Protein 6GQD (pdb70)

Secondary structure (DSSP, 8-state):
-------SS-EEEEETTTTEEEEE-TT-----SS----PPPPS--TT-TTSTT-B-TTS-B----SS-EEEE-SS-S---PPP---SEEETTEEE----EEEEEEES-S-TT--GGGS-HHHHHHHHHHHHHHHHHHHTT-SEEEEEEEESGGGT----SSEEEEEEESS--HHHHHHHHHHHHHHHHHSS-HHHHHHHHHHHH-TTEEEE-SSEEEE--TT--STT-EEEEESS--SSGGG--HHHHHHHHHHHHHHHHHHHHHTTS---EEEEEE----GGGTTS--TT---EEEEE--B-SSSS-B----THHHHT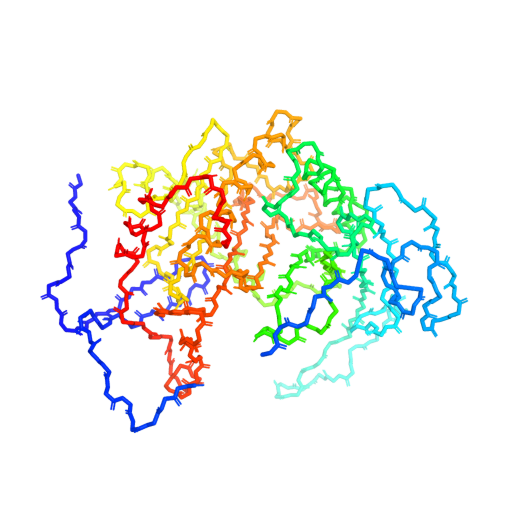-EEESS-HHHHHHHHHHS-SSPP--

GO terms:
  GO:0008108 UDP-glucose:hexose-1-phosphate uridylyltransferase activity (F, IDA)
  GO:0008270 zinc ion binding (F, IDA)
  GO:0006011 UDP-alpha-D-glucose metabolic process (P, IDA)
  GO:0006012 galactose metabolic process (P, IDA)
  GO:0008108 UDP-glucose:hexose-1-phosphate uridylyltransferase activity (F, EXP)
  GO:0006012 galactose metabolic process (P, TAS)
  GO:0008108 UDP-glucose:hexose-1-phosphate uridylyltransferase activity (F, TAS)
  GO:0005829 cytosol (C, TAS)
  GO:0033499 galactose catabolic process via UDP-galactose, Leloir pathway (P, TAS)
  GO:0005515 protein binding (F, IPI)
  GO:0005794 Golgi apparatus (C, IDA)

Organism: Homo sapiens (NCBI:txid9606)

Foldseek 3Di:
DDDDDPPDQWDWDADLQQTAIEIEGAPDDDDDPDDFDDDADAQDDLDQQVAAQHADPVGDGHHNDAFKDKDFDPDDPFAADDDDAFPDDDPVDGGGDKHWTKMKMFGGNTLRDELLRDDLVSLLVVLVVVLVVCVPRLQAAQDKKKKAFADVVSVDDRRGHIIMIIGMNDQDPSLVSSQVSLVVCCVVPVAAPVLVVVVVCVVNVLFWQDDDPWKTKGQDQRDQAQQKIKIFTNDADADSNPQDPVRSSVVSVVVSQLQLLQCQLQVHNFGWMKIKDGGTGYPCNPPDPSSHGIMMITHTFPDRHPGHGDDCDDCCVVPNGYDHRGSSNSSVSSNPGDSDHDDD

Solvent-accessible surface area: 17957 Å² total; per-residue (Å²): 153,114,89,79,116,43,127,57,153,109,37,97,8,78,14,43,3,22,65,68,116,1,43,1,13,6,122,135,175,92,232,100,249,74,75,124,158,112,91,128,53,75,115,95,51,89,158,24,52,18,0,16,30,1,117,23,76,80,52,102,95,2,71,152,24,135,47,38,30,70,17,82,33,43,163,45,67,30,94,83,89,86,118,66,120,48,102,35,96,108,117,161,146,142,46,185,53,59,71,0,21,5,38,14,3,0,2,16,17,118,6,55,20,39,10,2,99,2,49,50,103,67,1,55,28,0,0,52,18,4,2,45,4,17,105,110,16,6,80,118,6,42,7,19,37,5,49,14,41,24,25,92,72,54,67,26,113,34,75,4,10,28,1,43,0,91,0,4,45,93,48,40,113,82,2,94,106,1,42,128,6,0,83,50,56,66,88,145,100,44,96,10,10,0,54,38,29,9,124,57,3,56,93,93,145,34,4,23,8,20,71,26,136,47,0,0,0,0,0,3,51,19,1,19,46,5,0,10,0,4,0,0,1,92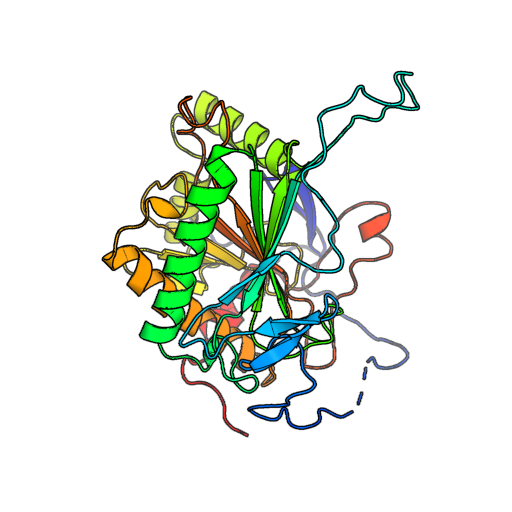,105,65,0,69,33,6,30,65,6,60,92,61,6,38,67,28,0,0,28,4,3,60,82,0,3,5,7,1,4,15,15,25,121,36,64,0,10,2,32,8,10,9,18,15,5,8,16,10,120,113,34,81,47,112,31,64,10,0,0,2,0,0,15,3,66,0,1,2,31,117,37,41,95,48,51,26,110,55,77,41,134,32,139,156,62,56,16,23,8,33,19,5,0,26,75,0,0,112,112,0,97,88,31,81,86,123,50,59,168,213

Radius of gyration: 20.94 Å; Cα contacts (8 Å, |Δi|>4): 656; chains: 1; bounding box: 51×56×54 Å

B-factor: mean 26.03, std 12.66, range [7.38, 94.33]

Sequence (344 aa):
YTPFLANDHQHIRYNPLQDEWVLVSAHRMKRPWQGQLLKTVPRHDPLNPLCPGAIRANGEVNPQYDSTFLFDNDFPALQPDAPSPGPSDHPLFQAKSARRGVCKVMCFHPWSDVTLPLMSVPEIRAVVDAWASVTEELGAQYPWVQIFENKGAMMGCSNPHPHCQVWASSFLPDIAQREERSQQAYKSQHGEPLLMEYSRQELLRKERLVLTSEHWLVLVPFWATWPYQTLLLPRRHVRRLPELTPAERDDLASIMKKLLTKYDNLFETSFPYSMGWHGAPTGSEAGANWDHWQLHAHYYPPLLRSATVRKFMVGYEMLAQAQRDLTPEQAAERLRALPEVHYHL

Nearest PDB structures (foldseek):
  6gqd-assembly1_A-2  TM=1.003E+00  e=1.094E-76  Homo sapiens
  5in3-assembly1_A  TM=9.869E-01  e=1.055E-68  Homo sapiens
  1hxp-assembly1_A  TM=9.571E-01  e=1.134E-51  Escherichia coli
  1hxp-assembly1_B  TM=9.724E-01  e=5.173E-50  Escherichia coli
  1hxq-assembly1_A  TM=9.470E-01  e=2.060E-51  Escherichia coli

InterPro domains:
  IPR001937 Galactose-1-phosphate uridyl transferase, class I [PIRSF000808] (23-361)
  IPR001937 Galactose-1-phosphate uridyl transferase, class I [PTHR11943] (7-372)
  IPR001937 Galactose-1-phosphate uridyl transferase, class I [TIGR00209] (21-367)
  IPR001937 Galactose-1-phosphate uridyl transferase, class I [cd00608] (31-361)
  IPR005849 Galactose-1-phosphate uridyl transferase, N-terminal [PF01087] (23-196)
  IPR005850 Galactose-1-phosphate uridyl transferase, C-terminal [PF02744] (203-368)
  IPR019779 Galactose-1-phosphate uridyl transferase, class I His-active site [PS00117] (171-188)
  IPR036265 HIT-like superfamily [G3DSA:3.30.428.10] (55-195)
  IPR036265 HIT-like superfamily [G3DSA:3.30.428.10] (196-379)
  IPR036265 HIT-like superfamily [SSF54197] (24-197)
  IPR036265 HIT-like superfamily [SSF54197] (199-367)

Structure (mmCIF, N/CA/C/O backbone):
data_6GQD
#
_entry.id   6GQD
#
_cell.length_a   72.647
_cell.length_b   96.748
_cell.length_c   55.426
_cell.angle_alpha   90.000
_cell.angle_beta   90.000
_cell.angle_gamma   90.000
#
_symmetry.space_group_name_H-M   'P 21 21 2'
#
loop_
_entity.id
_entity.type
_entity.pdbx_description
1 polymer 'Galactose-1-phosphate uridylyltransferase'
2 non-polymer 'ZINC ION'
3 non-polymer 1,2-ETHANEDIOL
4 non-polymer "5,6-DIHYDROURIDINE-5'-MONOPHOSPHATE"
5 water water
#
loop_
_atom_site.group_PDB
_atom_site.id
_atom_site.type_symbol
_atom_site.label_atom_id
_atom_site.label_alt_id
_atom_site.label_comp_id
_atom_site.label_asym_id
_atom_site.label_entity_id
_atom_site.label_seq_id
_atom_site.pdbx_PDB_ins_code
_atom_site.Cartn_x
_atom_site.Cartn_y
_atom_site.Cartn_z
_atom_site.occupancy
_atom_site.B_iso_or_equiv
_atom_site.auth_seq_id
_atom_site.auth_comp_id
_atom_site.auth_asym_id
_atom_site.auth_atom_id
_atom_site.pdbx_PDB_model_num
ATOM 1 N N . TYR A 1 22 ? 102.840 84.992 23.318 1.00 61.77 21 TYR A N 1
ATOM 2 C CA . TYR A 1 22 ? 101.520 84.892 22.714 1.00 59.45 21 TYR A CA 1
ATOM 3 C C . TYR A 1 22 ? 101.475 83.810 21.651 1.00 59.96 21 TYR A C 1
ATOM 4 O O . TYR A 1 22 ? 102.514 83.343 21.177 1.00 61.63 21 TYR A O 1
ATOM 21 N N . THR A 1 23 ? 100.256 83.421 21.269 1.00 56.69 22 THR A N 1
ATOM 22 C CA . THR A 1 23 ? 100.057 82.415 20.244 1.00 53.48 22 THR A CA 1
ATOM 23 C C . THR A 1 23 ? 98.969 82.847 19.274 1.00 34.33 22 THR A C 1
ATOM 24 O O . THR A 1 23 ? 97.938 83.399 19.702 1.00 38.87 22 THR A O 1
ATOM 35 N N . PRO A 1 24 ? 99.162 82.604 17.982 1.00 39.12 23 PRO A N 1
ATOM 36 C CA . PRO A 1 24 ? 98.122 82.966 17.010 1.00 35.62 23 PRO A CA 1
ATOM 37 C C . PRO A 1 24 ? 96.768 82.331 17.319 1.00 37.25 23 PRO A C 1
ATOM 38 O O . PRO A 1 24 ? 96.676 81.244 17.899 1.00 30.51 23 PRO A O 1
ATOM 49 N N . PHE A 1 25 ? 95.709 83.016 16.894 1.00 24.77 24 PHE A N 1
ATOM 50 C CA . PHE A 1 25 ? 94.349 82.500 17.011 1.00 23.01 24 PHE A CA 1
ATOM 51 C C . PHE A 1 25 ? 94.068 81.631 15.782 1.00 29.05 24 PHE A C 1
ATOM 52 O O . PHE A 1 25 ? 93.904 82.155 14.670 1.00 26.79 24 PHE A O 1
ATOM 69 N N . LEU A 1 26 ? 93.973 80.320 15.981 1.00 28.52 25 LEU A N 1
ATOM 70 C CA . LEU A 1 26 ? 93.940 79.375 14.873 1.00 28.46 25 LEU A CA 1
ATOM 71 C C . LEU A 1 26 ? 92.529 79.141 14.340 1.00 29.26 25 LEU A C 1
ATOM 72 O O . LEU A 1 26 ? 91.536 79.251 15.064 1.00 30.82 25 LEU A O 1
ATOM 88 N N . ALA A 1 27 ? 92.458 78.761 13.059 1.00 22.32 26 ALA A N 1
ATOM 89 C CA . ALA A 1 27 ? 91.166 78.469 12.414 1.00 28.30 26 ALA A CA 1
ATOM 90 C C . ALA A 1 27 ? 90.893 76.964 12.421 1.00 27.58 26 ALA A C 1
ATOM 91 O O . ALA A 1 27 ? 90.854 76.311 11.371 1.00 27.27 26 ALA A O 1
ATOM 98 N N . ASN A 1 28 ? 90.698 76.421 13.626 1.00 24.36 27 ASN A N 1
ATOM 99 C CA . ASN A 1 28 ? 90.650 74.982 13.836 1.00 25.57 27 ASN A CA 1
ATOM 100 C C . ASN A 1 28 ? 89.244 74.430 14.060 1.00 23.95 27 ASN A C 1
ATOM 101 O O . ASN A 1 28 ? 89.118 73.256 14.462 1.00 22.70 27 ASN A O 1
ATOM 112 N N . ASP A 1 29 ? 88.199 75.217 13.810 1.00 24.61 28 ASP A N 1
ATOM 113 C CA . ASP A 1 29 ? 86.824 74.757 14.021 1.00 22.94 28 ASP A CA 1
ATOM 114 C C . ASP A 1 29 ? 85.960 75.176 12.851 1.00 24.08 28 ASP A C 1
ATOM 115 O O . ASP A 1 29 ? 86.334 76.058 12.063 1.00 25.75 28 ASP A O 1
ATOM 124 N N . HIS A 1 30 ? 84.761 74.545 12.745 1.00 23.87 29 HIS A N 1
ATOM 125 C CA . HIS A 1 30 ? 83.824 74.954 11.708 1.00 25.79 29 HIS A CA 1
ATOM 126 C C . HIS A 1 30 ? 83.017 76.201 12.097 1.00 25.06 29 HIS A C 1
ATOM 127 O O . HIS A 1 30 ? 82.415 76.838 11.212 1.00 26.60 29 HIS A O 1
ATOM 141 N N . GLN A 1 31 ? 82.922 76.531 13.390 1.00 21.53 30 GLN A N 1
ATOM 142 C CA . GLN A 1 31 ? 82.204 77.721 13.850 1.00 18.29 30 GLN A CA 1
ATOM 143 C C . GLN A 1 31 ? 82.628 78.029 15.283 1.00 21.85 30 GLN A C 1
ATOM 144 O O . GLN A 1 31 ? 82.880 77.110 16.078 1.00 21.49 30 GLN A O 1
ATOM 158 N N . HIS A 1 32 ? 82.680 79.325 15.610 1.00 19.60 31 HIS A N 1
ATOM 159 C CA . HIS A 1 32 ? 82.850 79.807 16.986 1.00 18.67 31 HIS A CA 1
ATOM 160 C C . HIS A 1 32 ? 82.291 81.220 17.033 1.00 16.32 31 HIS A C 1
ATOM 161 O O . HIS A 1 32 ? 81.925 81.780 15.996 1.00 17.01 31 HIS A O 1
ATOM 175 N N . ILE A 1 33 ? 82.192 81.797 18.236 1.00 16.61 32 ILE A N 1
ATOM 176 C CA . ILE A 1 33 ? 81.729 83.179 18.383 1.00 15.46 32 ILE A CA 1
ATOM 177 C C . ILE A 1 33 ? 82.802 84.035 19.068 1.00 16.92 32 ILE A C 1
ATOM 178 O O . ILE A 1 33 ? 83.522 83.557 19.953 1.00 16.74 32 ILE A O 1
ATOM 194 N N . ARG A 1 34 ? 82.898 85.316 18.656 1.00 14.87 33 ARG A N 1
ATOM 195 C CA . ARG A 1 34 ? 83.867 86.277 19.178 1.00 14.66 33 ARG A CA 1
ATOM 196 C C . ARG A 1 34 ? 83.153 87.521 19.713 1.00 15.10 33 ARG A C 1
ATOM 197 O O . ARG A 1 34 ? 82.131 87.941 19.164 1.00 15.52 33 ARG A O 1
ATOM 218 N N . TYR A 1 35 ? 83.710 88.131 20.764 1.00 15.88 34 TYR A N 1
ATOM 219 C CA . TYR A 1 35 ? 83.086 89.276 21.442 1.00 16.08 34 TYR A CA 1
ATOM 220 C C . TYR A 1 35 ? 83.687 90.624 21.046 1.00 18.49 34 TYR A C 1
ATOM 221 O O . TYR A 1 35 ? 84.916 90.774 20.980 1.00 16.89 34 TYR A O 1
ATOM 239 N N . ASN A 1 36 ? 82.791 91.613 20.815 1.00 16.49 35 ASN A N 1
ATOM 240 C CA . ASN A 1 36 ? 83.126 93.022 20.636 1.00 15.18 35 ASN A CA 1
ATOM 241 C C . ASN A 1 36 ? 82.945 93.727 21.969 1.00 17.09 35 ASN A C 1
ATOM 242 O O . ASN A 1 36 ? 81.790 93.972 22.372 1.00 17.64 35 ASN A O 1
ATOM 253 N N . PRO A 1 37 ? 84.019 94.080 22.689 1.00 16.54 36 PRO A N 1
ATOM 254 C CA . PRO A 1 37 ? 83.871 94.700 24.018 1.00 17.40 36 PRO A CA 1
ATOM 255 C C . PRO A 1 37 ? 83.566 96.189 23.970 1.00 18.49 36 PRO A C 1
ATOM 256 O O . PRO A 1 37 ? 83.203 96.770 25.005 1.00 23.72 36 PRO A O 1
ATOM 267 N N . LEU A 1 38 ? 83.721 96.809 22.803 1.00 19.25 37 LEU A N 1
ATOM 268 C CA . LEU A 1 38 ? 83.484 98.244 22.652 1.00 18.24 37 LEU A CA 1
ATOM 269 C C . LEU A 1 38 ? 82.007 98.546 22.445 1.00 19.15 37 LEU A C 1
ATOM 270 O O . LEU A 1 38 ? 81.507 99.558 22.956 1.00 24.17 37 LEU A O 1
ATOM 286 N N . GLN A 1 39 ? 81.292 97.707 21.692 1.00 19.18 38 GLN A N 1
ATOM 287 C CA . GLN A 1 39 ? 79.854 97.893 21.455 1.00 26.81 38 GLN A CA 1
ATOM 288 C C . GLN A 1 39 ? 78.990 96.767 22.038 1.00 26.18 38 GLN A C 1
ATOM 289 O O . GLN A 1 39 ? 77.754 96.835 21.941 1.00 26.28 38 GLN A O 1
ATOM 303 N N . ASP A 1 40 ? 79.597 95.757 22.680 1.00 19.38 39 ASP A N 1
ATOM 304 C CA . ASP A 1 40 ? 78.919 94.722 23.458 1.00 21.71 39 ASP A CA 1
ATOM 305 C C . ASP A 1 40 ? 78.002 93.874 22.571 1.00 24.43 39 ASP A C 1
ATOM 306 O O . ASP A 1 40 ? 76.767 93.904 22.681 1.00 24.90 39 ASP A O 1
ATOM 315 N N . GLU A 1 41 ? 78.650 93.090 21.704 1.00 17.13 40 GLU A N 1
ATOM 316 C CA . GLU A 1 41 ? 77.948 92.206 20.798 1.00 19.30 40 GLU A CA 1
ATOM 317 C C . GLU A 1 41 ? 78.849 91.050 20.390 1.00 19.65 40 GLU A C 1
ATOM 318 O O . GLU A 1 41 ? 80.073 91.126 20.499 1.00 20.65 40 GLU A O 1
ATOM 330 N N . TRP A 1 42 ? 78.226 89.980 19.899 1.00 17.25 41 TRP A N 1
ATOM 331 C CA . TRP A 1 42 ? 78.925 88.777 19.475 1.00 19.36 41 TRP A CA 1
ATOM 332 C C . TRP A 1 42 ? 78.786 88.570 17.969 1.00 16.80 41 TRP A C 1
ATOM 333 O O . TRP A 1 42 ? 77.784 88.954 17.360 1.00 19.04 41 TRP A O 1
ATOM 354 N N . VAL A 1 43 ? 79.818 87.938 17.380 1.00 14.37 42 VAL A N 1
ATOM 355 C CA . VAL A 1 43 ? 79.903 87.635 15.957 1.00 15.37 42 VAL A CA 1
ATOM 356 C C . VAL A 1 43 ? 80.138 86.135 15.760 1.00 14.69 42 VAL A C 1
ATOM 357 O O . VAL A 1 43 ? 81.059 85.562 16.371 1.00 16.94 42 VAL A O 1
ATOM 370 N N . LEU A 1 44 ? 79.345 85.510 14.868 1.00 15.18 43 LEU A N 1
ATOM 371 C CA . LEU A 1 44 ? 79.563 84.112 14.464 1.00 16.85 43 LEU A CA 1
ATOM 372 C C . LEU A 1 44 ? 80.583 84.046 13.320 1.00 16.91 43 LEU A C 1
ATOM 373 O O . LEU A 1 44 ? 80.383 84.678 12.274 1.00 16.10 43 LEU A O 1
ATOM 389 N N . VAL A 1 45 ? 81.668 83.292 13.520 1.00 15.44 44 VAL A N 1
ATOM 390 C CA . VAL A 1 45 ? 82.755 83.135 12.550 1.00 16.47 44 VAL A CA 1
ATOM 391 C C . VAL A 1 45 ? 82.760 81.690 12.065 1.00 16.35 44 VAL A C 1
ATOM 392 O O . VAL A 1 45 ? 82.927 80.761 12.866 1.00 17.60 44 VAL A O 1
ATOM 405 N N . SER A 1 46 ? 82.586 81.500 10.753 1.00 18.96 45 SER A N 1
ATOM 406 C CA . SER A 1 46 ? 82.514 80.179 10.099 1.00 19.75 45 SER A CA 1
ATOM 407 C C . SER A 1 46 ? 83.719 80.019 9.143 1.00 20.20 45 SER A C 1
ATOM 408 O O . SER A 1 46 ? 83.611 80.195 7.924 1.00 23.38 45 SER A O 1
ATOM 416 N N . ALA A 1 47 ? 84.864 79.657 9.690 1.00 20.03 46 ALA A N 1
ATOM 417 C CA . ALA A 1 47 ? 86.084 79.616 8.889 1.00 20.39 46 ALA A CA 1
ATOM 418 C C . ALA A 1 47 ? 86.005 78.562 7.781 1.00 23.55 46 ALA A C 1
ATOM 419 O O . ALA A 1 47 ? 85.493 77.449 7.978 1.00 21.90 46 ALA A O 1
ATOM 426 N N . HIS A 1 48 ? 86.520 78.932 6.601 1.00 23.24 47 HIS A N 1
ATOM 427 C CA . HIS A 1 48 ? 86.640 78.036 5.454 1.00 24.96 47 HIS A CA 1
ATOM 428 C C . HIS A 1 48 ? 85.300 77.692 4.799 1.00 23.11 47 HIS A C 1
ATOM 429 O O . HIS A 1 48 ? 85.227 76.767 3.988 1.00 33.76 47 HIS A O 1
ATOM 443 N N . ARG A 1 49 ? 84.242 78.437 5.075 1.00 23.04 48 ARG A N 1
ATOM 444 C CA . ARG A 1 49 ? 82.946 78.136 4.462 1.00 27.72 48 ARG A CA 1
ATOM 445 C C . ARG A 1 49 ? 82.915 78.580 2.998 1.00 31.22 48 ARG A C 1
ATOM 446 O O . ARG A 1 49 ? 83.300 79.706 2.678 1.00 29.87 48 ARG A O 1
ATOM 467 N N . MET A 1 50 ? 82.424 77.697 2.123 1.00 32.47 49 MET A N 1
ATOM 468 C CA . MET A 1 50 ? 82.384 77.953 0.690 1.00 42.57 49 MET A CA 1
ATOM 469 C C . MET A 1 50 ? 81.020 78.512 0.279 1.00 45.92 49 MET A C 1
ATOM 470 O O . MET A 1 50 ? 80.101 78.634 1.090 1.00 43.73 49 MET A O 1
ATOM 484 N N . LYS A 1 51 ? 80.885 78.855 -1.004 1.00 47.85 50 LYS A N 1
ATOM 485 C CA . LYS A 1 51 ? 79.629 79.342 -1.565 1.00 34.77 50 LYS A CA 1
ATOM 486 C C . LYS A 1 51 ? 79.465 78.822 -2.986 1.00 44.13 50 LYS A C 1
ATOM 487 O O . LYS A 1 51 ? 80.434 78.768 -3.750 1.00 49.50 50 LYS A O 1
ATOM 491 N N . ARG A 1 52 ? 78.231 78.451 -3.339 1.00 42.53 51 ARG A N 1
ATOM 492 C CA . ARG A 1 52 ? 77.901 77.930 -4.671 1.00 41.16 51 ARG A CA 1
ATOM 493 C C . ARG A 1 52 ? 76.612 78.591 -5.144 1.00 46.78 51 ARG A C 1
ATOM 494 O O . ARG A 1 52 ? 75.555 77.954 -5.230 1.00 38.81 51 ARG A O 1
ATOM 515 N N . PRO A 1 53 ? 76.669 79.883 -5.475 1.00 41.27 52 PRO A N 1
ATOM 516 C CA . PRO A 1 53 ? 75.430 80.603 -5.824 1.00 35.66 52 PRO A CA 1
ATOM 517 C C . PRO A 1 53 ? 74.827 80.127 -7.137 1.00 40.58 52 PRO A C 1
ATOM 518 O O . PRO A 1 53 ? 75.541 79.781 -8.083 1.00 34.11 52 PRO A O 1
ATOM 529 N N . TRP A 1 54 ? 73.493 80.111 -7.186 1.00 46.27 53 TRP A N 1
ATOM 530 C CA . TRP A 1 54 ? 72.793 79.648 -8.381 1.00 52.32 53 TRP A CA 1
ATOM 531 C C . TRP A 1 54 ? 73.037 80.584 -9.562 1.00 41.18 53 TRP A C 1
ATOM 532 O O . TRP A 1 54 ? 73.249 80.128 -10.691 1.00 36.04 53 TRP A O 1
ATOM 553 N N . GLN A 1 55 ? 72.988 81.891 -9.329 1.00 43.73 54 GLN A N 1
ATOM 554 C CA . GLN A 1 55 ? 73.288 82.884 -10.350 1.00 50.52 54 GLN A CA 1
ATOM 555 C C . GLN A 1 55 ? 74.263 83.898 -9.767 1.00 55.32 54 GLN A C 1
ATOM 556 O O . GLN A 1 55 ? 74.380 84.050 -8.549 1.00 55.03 54 GLN A O 1
ATOM 560 N N . GLY A 1 56 ? 74.975 84.596 -10.655 1.00 57.65 55 GLY A N 1
ATOM 561 C CA . GLY A 1 56 ? 75.972 85.541 -10.217 1.00 52.95 55 GLY A CA 1
ATOM 562 C C . GLY A 1 56 ? 75.392 86.848 -9.695 1.00 51.69 55 GLY A C 1
ATOM 563 O O . GLY A 1 56 ? 74.198 87.117 -9.794 1.00 43.81 55 GLY A O 1
ATOM 567 N N . GLN A 1 57 ? 76.269 87.663 -9.116 1.00 62.16 56 GLN A N 1
ATOM 568 C CA . GLN A 1 57 ? 75.900 89.007 -8.679 1.00 64.57 56 GLN A CA 1
ATOM 569 C C . GLN A 1 57 ? 76.046 89.988 -9.844 1.00 69.31 56 GLN A C 1
ATOM 570 O O . GLN A 1 57 ? 75.585 91.128 -9.775 1.00 73.59 56 GLN A O 1
ATOM 584 N N . LEU A 1 62 ? 78.773 100.047 -15.815 1.00 59.41 61 LEU A N 1
ATOM 585 C CA . LEU A 1 62 ? 78.967 101.087 -16.833 1.00 64.14 61 LEU A CA 1
ATOM 586 C C . LEU A 1 62 ? 79.385 102.395 -16.170 1.00 64.80 61 LEU A C 1
ATOM 587 O O . LEU A 1 62 ? 78.566 103.302 -16.003 1.00 60.14 61 LEU A O 1
ATOM 590 N N . LEU A 1 63 ? 80.669 102.496 -15.804 1.00 60.58 62 LEU A N 1
ATOM 591 C CA . LEU A 1 63 ? 81.172 103.640 -15.043 1.00 64.84 62 LEU A CA 1
ATOM 592 C C . LEU A 1 63 ? 81.579 104.748 -16.008 1.00 56.93 62 LEU A C 1
ATOM 593 O O . LEU A 1 63 ? 82.640 104.686 -16.636 1.00 51.15 62 LEU A O 1
ATOM 597 N N . LYS A 1 64 ? 80.738 105.774 -16.114 1.00 58.29 63 LYS A N 1
ATOM 598 C CA . LYS A 1 64 ? 81.021 106.918 -16.966 1.00 62.04 63 LYS A CA 1
ATOM 599 C C . LYS A 1 64 ? 82.014 107.865 -16.298 1.00 51.80 63 LYS A C 1
ATOM 600 O O . LYS A 1 64 ? 82.025 108.031 -15.075 1.00 51.66 63 LYS A O 1
ATOM 604 N N . THR A 1 65 ? 82.843 108.498 -17.124 1.00 50.17 64 THR A N 1
ATOM 605 C CA . THR A 1 65 ? 83.936 109.322 -16.626 1.00 45.61 64 THR A CA 1
ATOM 606 C C . THR A 1 65 ? 83.409 110.580 -15.939 1.00 32.55 64 THR A C 1
ATOM 607 O O . THR A 1 65 ? 82.458 111.207 -16.401 1.00 39.44 64 THR A O 1
ATOM 618 N N . VAL A 1 66 ? 84.034 110.942 -14.825 1.00 28.89 65 VAL A N 1
ATOM 619 C CA . VAL A 1 66 ? 83.575 112.052 -13.991 1.00 28.03 65 VAL A CA 1
ATOM 620 C C . VAL A 1 66 ? 84.243 113.333 -14.489 1.00 25.84 65 VAL A C 1
ATOM 621 O O . VAL A 1 66 ? 85.480 113.415 -14.471 1.00 22.32 65 VAL A O 1
ATOM 634 N N . PRO A 1 67 ? 83.488 114.335 -14.928 1.00 22.06 66 PRO A N 1
ATOM 635 C CA . PRO A 1 67 ? 84.127 115.591 -15.351 1.00 22.19 66 PRO A CA 1
ATOM 636 C C . PRO A 1 67 ? 84.694 116.345 -14.153 1.00 21.92 66 PRO A C 1
ATOM 637 O O . PRO A 1 67 ? 84.149 116.313 -13.051 1.00 20.75 66 PRO A O 1
ATOM 648 N N . ARG A 1 68 ? 85.829 117.022 -14.379 1.00 20.61 67 ARG A N 1
ATOM 649 C CA . ARG A 1 68 ? 86.462 117.791 -13.308 1.00 19.62 67 ARG A CA 1
ATOM 650 C C . ARG A 1 68 ? 85.548 118.907 -12.804 1.00 19.05 67 ARG A C 1
ATOM 651 O O . ARG A 1 68 ? 85.537 119.210 -11.605 1.00 21.19 67 ARG A O 1
ATOM 672 N N . HIS A 1 69 ? 84.796 119.537 -13.699 1.00 19.52 68 HIS A N 1
ATOM 673 C CA . HIS A 1 69 ? 83.835 120.576 -13.331 1.00 19.43 68 HIS A CA 1
ATOM 674 C C . HIS A 1 69 ? 82.552 120.442 -14.143 1.00 22.21 68 HIS A C 1
ATOM 675 O O . HIS A 1 69 ? 82.598 120.301 -15.364 1.00 28.53 68 HIS A O 1
ATOM 689 N N . ASP A 1 70 ? 81.429 120.504 -13.469 1.00 26.00 69 ASP A N 1
ATOM 690 C CA . ASP A 1 70 ? 80.099 120.495 -14.082 1.00 24.29 69 ASP A CA 1
ATOM 691 C C . ASP A 1 70 ? 79.293 121.573 -13.377 1.00 22.62 69 ASP A C 1
ATOM 692 O O . ASP A 1 70 ? 79.054 121.464 -12.190 1.00 22.86 69 ASP A O 1
ATOM 701 N N . PRO A 1 71 ? 78.880 122.642 -14.078 1.00 26.74 70 PRO A N 1
ATOM 702 C CA . PRO A 1 71 ? 78.107 123.699 -13.400 1.00 28.82 70 PRO A CA 1
ATOM 703 C C . PRO A 1 71 ? 76.792 123.229 -12.825 1.00 32.75 70 PRO A C 1
ATOM 704 O O . PRO A 1 71 ? 76.222 123.918 -11.969 1.00 37.04 70 PRO A O 1
ATOM 715 N N . LEU A 1 72 ? 76.272 122.093 -13.261 1.00 21.83 71 LEU A N 1
ATOM 716 C CA . LEU A 1 72 ? 75.035 121.586 -12.696 1.00 24.17 71 LEU A CA 1
ATOM 717 C C . LEU A 1 72 ? 75.263 120.683 -11.489 1.00 27.71 71 LEU A C 1
ATOM 718 O O . LEU A 1 72 ? 74.282 120.263 -10.867 1.00 37.25 71 LEU A O 1
ATOM 734 N N . ASN A 1 73 ? 76.526 120.357 -11.137 1.00 17.92 72 ASN A N 1
ATOM 735 C CA . ASN A 1 73 ? 76.768 119.612 -9.897 1.00 16.82 72 ASN A CA 1
ATOM 736 C C . ASN A 1 73 ? 76.829 120.572 -8.715 1.00 15.99 72 ASN A C 1
ATOM 737 O O . ASN A 1 73 ? 77.734 121.429 -8.638 1.00 15.99 72 ASN A O 1
ATOM 748 N N . PRO A 1 74 ? 75.862 120.487 -7.786 1.00 15.47 73 PRO A N 1
ATOM 749 C CA . PRO A 1 74 ? 75.753 121.508 -6.729 1.00 15.03 73 PRO A CA 1
ATOM 750 C C . PRO A 1 74 ? 76.835 121.450 -5.654 1.00 16.85 73 PRO A C 1
ATOM 751 O O . PRO A 1 74 ? 76.769 122.245 -4.703 1.00 15.99 73 PRO A O 1
ATOM 762 N N . LEU A 1 75 ? 77.816 120.542 -5.746 1.00 15.26 74 LEU A N 1
ATOM 763 C CA . LEU A 1 75 ? 78.983 120.555 -4.879 1.00 16.17 74 LEU A CA 1
ATOM 764 C C . LEU A 1 75 ? 80.199 121.228 -5.527 1.00 14.40 74 LEU A C 1
ATOM 765 O O . LEU A 1 75 ? 81.219 121.392 -4.854 1.00 14.87 74 LEU A O 1
ATOM 781 N N . CYS A 1 76 ? 80.121 121.640 -6.803 1.00 16.25 75 CYS A N 1
ATOM 782 C CA . CYS A 1 76 ? 81.272 122.237 -7.477 1.00 15.69 75 CYS A CA 1
ATOM 783 C C . CYS A 1 76 ? 81.440 123.726 -7.156 1.00 15.90 75 CYS A C 1
ATOM 784 O O . CYS A 1 76 ? 80.453 124.438 -6.933 1.00 15.97 75 CYS A O 1
ATOM 792 N N . PRO A 1 77 ? 82.678 124.224 -7.193 1.00 16.38 76 PRO A N 1
ATOM 793 C CA . PRO A 1 77 ? 82.871 125.677 -7.105 1.00 16.93 76 PRO A CA 1
ATOM 794 C C . PRO A 1 77 ? 82.063 126.389 -8.184 1.00 17.70 76 PRO A C 1
ATOM 795 O O . PRO A 1 77 ? 82.030 125.963 -9.340 1.00 18.96 76 PRO A O 1
ATOM 806 N N . GLY A 1 78 ? 81.417 127.498 -7.801 1.00 18.02 77 GLY A N 1
ATOM 807 C CA . GLY A 1 78 ? 80.648 128.293 -8.729 1.00 18.83 77 GLY A CA 1
ATOM 808 C C . GLY A 1 78 ? 79.237 127.800 -9.034 1.00 18.63 77 GLY A C 1
ATOM 809 O O . GLY A 1 78 ? 78.501 128.491 -9.762 1.00 20.71 77 GLY A O 1
ATOM 813 N N . ALA A 1 79 ? 78.818 126.646 -8.516 1.00 17.63 78 ALA A N 1
ATOM 814 C CA . ALA A 1 79 ? 77.537 126.070 -8.901 1.00 18.23 78 ALA A CA 1
ATOM 815 C C . ALA A 1 79 ? 76.402 126.552 -8.006 1.00 17.41 78 ALA A C 1
ATOM 816 O O . ALA A 1 79 ? 76.604 126.877 -6.835 1.00 17.03 78 ALA A O 1
ATOM 823 N N . ILE A 1 80 ? 75.179 126.528 -8.565 1.00 18.65 79 ILE A N 1
ATOM 824 C CA . ILE A 1 80 ? 73.952 126.885 -7.852 1.00 18.05 79 ILE A CA 1
ATOM 825 C C . ILE A 1 80 ? 73.403 125.665 -7.111 1.00 17.47 79 ILE A C 1
ATOM 826 O O . ILE A 1 80 ? 73.290 124.573 -7.690 1.00 20.72 79 ILE A O 1
ATOM 842 N N . ARG A 1 81 ? 73.052 125.846 -5.832 1.00 17.36 80 ARG A N 1
ATOM 843 C CA . ARG A 1 81 ? 72.461 124.785 -5.029 1.00 16.03 80 ARG A CA 1
ATOM 844 C C . ARG A 1 81 ? 70.921 124.893 -5.004 1.00 17.74 80 ARG A C 1
ATOM 845 O O . ARG A 1 81 ? 70.326 125.833 -5.543 1.00 19.80 80 ARG A O 1
ATOM 866 N N . ALA A 1 82 ? 70.272 123.928 -4.315 1.00 17.61 81 ALA A N 1
ATOM 867 C CA . ALA A 1 82 ? 68.807 123.857 -4.302 1.00 18.66 81 ALA A CA 1
ATOM 868 C C . ALA A 1 82 ? 68.149 125.013 -3.554 1.00 19.58 81 ALA A C 1
ATOM 869 O O . ALA A 1 82 ? 66.937 125.255 -3.740 1.00 21.17 81 ALA A O 1
ATOM 876 N N . ASN A 1 83 ? 68.877 125.715 -2.698 1.00 19.98 82 ASN A N 1
ATOM 877 C CA . ASN A 1 83 ? 68.331 126.903 -2.032 1.00 21.37 82 ASN A CA 1
ATOM 878 C C . ASN A 1 83 ? 68.560 128.187 -2.828 1.00 19.20 82 ASN A C 1
ATOM 879 O O . ASN A 1 83 ? 68.190 129.272 -2.359 1.00 23.15 82 ASN A O 1
ATOM 890 N N . GLY A 1 84 ? 69.137 128.097 -4.029 1.00 20.28 83 GLY A N 1
ATOM 891 C CA . GLY A 1 84 ? 69.399 129.236 -4.865 1.00 20.65 83 GLY A CA 1
ATOM 892 C C . GLY A 1 84 ? 70.727 129.940 -4.635 1.00 22.21 83 GLY A C 1
ATOM 893 O O . GLY A 1 84 ? 71.045 130.892 -5.369 1.00 28.44 83 GLY A O 1
ATOM 897 N N . GLU A 1 85 ? 71.500 129.528 -3.636 1.00 19.50 84 GLU A N 1
ATOM 898 C CA . GLU A 1 85 ? 72.774 130.188 -3.391 1.00 19.73 84 GLU A CA 1
ATOM 899 C C . GLU A 1 85 ? 73.847 129.625 -4.305 1.00 20.12 84 GLU A C 1
ATOM 900 O O . GLU A 1 85 ? 73.787 128.464 -4.727 1.00 20.21 84 GLU A O 1
ATOM 912 N N . VAL A 1 86 ? 74.858 130.448 -4.572 1.00 21.44 85 VAL A N 1
ATOM 913 C CA . VAL A 1 86 ? 75.965 130.091 -5.464 1.00 19.37 85 VAL A CA 1
ATOM 914 C C . VAL A 1 86 ? 77.208 129.775 -4.646 1.00 22.72 85 VAL A C 1
ATOM 915 O O . VAL A 1 86 ? 77.635 130.575 -3.806 1.00 23.24 85 VAL A O 1
ATOM 928 N N . ASN A 1 87 ? 77.810 128.601 -4.895 1.00 17.01 86 ASN A N 1
ATOM 929 C CA . ASN A 1 87 ? 79.038 128.244 -4.197 1.00 18.48 86 ASN A CA 1
ATOM 930 C C . ASN A 1 87 ? 80.172 129.188 -4.588 1.00 17.10 86 ASN A C 1
ATOM 931 O O . ASN A 1 87 ? 80.307 129.555 -5.754 1.00 18.91 86 ASN A O 1
ATOM 942 N N . PRO A 1 88 ? 81.016 129.558 -3.641 1.00 18.63 87 PRO A N 1
ATOM 943 C CA . PRO A 1 88 ? 82.199 130.359 -3.999 1.00 20.70 87 PRO A CA 1
ATOM 944 C C . PRO A 1 88 ? 83.226 129.541 -4.777 1.00 19.03 87 PRO A C 1
ATOM 945 O O . PRO A 1 88 ? 83.125 128.317 -4.923 1.00 17.27 87 PRO A O 1
ATOM 956 N N . GLN A 1 89 ? 84.234 130.257 -5.284 1.00 20.69 88 GLN A N 1
ATOM 957 C CA . GLN A 1 89 ? 85.369 129.646 -5.970 1.00 19.44 88 GLN A CA 1
ATOM 958 C C . GLN A 1 89 ? 86.377 129.194 -4.914 1.00 20.24 88 GLN A C 1
ATOM 959 O O . GLN A 1 89 ? 87.396 129.832 -4.676 1.00 20.53 88 GLN A O 1
ATOM 973 N N . TYR A 1 90 ? 86.078 128.083 -4.246 1.00 21.37 89 TYR A N 1
ATOM 974 C CA . TYR A 1 90 ? 86.874 127.676 -3.091 1.00 21.90 89 TYR A CA 1
ATOM 975 C C . TYR A 1 90 ? 88.151 126.943 -3.513 1.00 23.86 89 TYR A C 1
ATOM 976 O O . TYR A 1 90 ? 88.245 126.389 -4.614 1.00 22.00 89 TYR A O 1
ATOM 994 N N . ASP A 1 91 ? 89.133 126.926 -2.596 1.00 24.05 90 ASP A N 1
ATOM 995 C CA . ASP A 1 91 ? 90.476 126.428 -2.863 1.00 25.62 90 ASP A CA 1
ATOM 996 C C . ASP A 1 91 ? 90.734 124.984 -2.451 1.00 30.00 90 ASP A C 1
ATOM 997 O O . ASP A 1 91 ? 91.438 124.251 -3.157 1.00 28.69 90 ASP A O 1
ATOM 1006 N N . SER A 1 92 ? 90.293 124.595 -1.259 1.00 23.61 91 SER A N 1
ATOM 1007 C CA . SER A 1 92 ? 90.531 123.254 -0.734 1.00 23.05 91 SER A CA 1
ATOM 1008 C C . SER A 1 92 ? 89.191 122.729 -0.213 1.00 18.82 91 SER A C 1
ATOM 1009 O O . SER A 1 92 ? 88.430 122.158 -1.007 1.00 19.79 91 SER A O 1
ATOM 1017 N N . THR A 1 93 ? 88.873 122.891 1.072 1.00 18.72 92 THR A N 1
ATOM 1018 C CA . THR A 1 93 ? 87.586 122.383 1.551 1.00 18.38 92 THR A CA 1
ATOM 1019 C C . THR A 1 93 ? 86.507 123.468 1.503 1.00 17.08 92 THR A C 1
ATOM 1020 O O . THR A 1 93 ? 86.798 124.665 1.449 1.00 18.61 92 THR A O 1
ATOM 1031 N N . PHE A 1 94 ? 85.245 123.027 1.535 1.00 15.46 93 PHE A N 1
ATOM 1032 C CA . PHE A 1 94 ? 84.077 123.921 1.568 1.00 16.50 93 PHE A CA 1
ATOM 1033 C C . PHE A 1 94 ? 82.969 123.331 2.430 1.00 15.84 93 PHE A C 1
ATOM 1034 O O . PHE A 1 94 ? 82.559 122.188 2.204 1.00 18.32 93 PHE A O 1
ATOM 1051 N N . LEU A 1 95 ? 82.470 124.114 3.398 1.00 16.29 94 LEU A N 1
ATOM 1052 C CA . LEU A 1 95 ? 81.421 123.676 4.332 1.00 15.34 94 LEU A CA 1
ATOM 1053 C C . LEU A 1 95 ? 80.145 124.487 4.138 1.00 15.59 94 LEU A C 1
ATOM 1054 O O . LEU A 1 95 ? 80.196 125.723 4.118 1.00 17.29 94 LEU A O 1
ATOM 1070 N N . PHE A 1 96 ? 79.000 123.784 4.015 1.00 15.37 95 PHE A N 1
ATOM 1071 C CA . PHE A 1 96 ? 77.692 124.427 3.883 1.00 14.89 95 PHE A CA 1
ATOM 1072 C C . PHE A 1 96 ? 76.602 123.597 4.554 1.00 14.32 95 PHE A C 1
ATOM 1073 O O . PHE A 1 96 ? 76.745 122.390 4.764 1.00 15.07 95 PHE A O 1
ATOM 1090 N N . ASP A 1 97 ? 75.491 124.284 4.898 1.00 17.69 96 ASP A N 1
ATOM 1091 C CA . ASP A 1 97 ? 74.333 123.618 5.491 1.00 15.87 96 ASP A CA 1
ATOM 1092 C C . ASP A 1 97 ? 73.604 122.769 4.451 1.00 16.56 96 ASP A C 1
ATOM 1093 O O . ASP A 1 97 ? 73.294 123.254 3.353 1.00 17.70 96 ASP A O 1
ATOM 1102 N N . ASN A 1 98 ? 73.300 121.509 4.812 1.00 16.37 97 ASN A N 1
ATOM 1103 C CA . ASN A 1 98 ? 72.589 120.613 3.915 1.00 15.33 97 ASN A CA 1
ATOM 1104 C C . ASN A 1 98 ? 71.236 121.232 3.554 1.00 15.29 97 ASN A C 1
ATOM 1105 O O . ASN A 1 98 ? 70.482 121.652 4.435 1.00 18.38 97 ASN A O 1
ATOM 1116 N N . ASP A 1 99 ? 70.916 121.272 2.253 1.00 17.32 98 ASP A N 1
ATOM 1117 C CA . ASP A 1 99 ? 69.620 121.804 1.825 1.00 17.26 98 ASP A CA 1
ATOM 1118 C C . ASP A 1 99 ? 68.453 120.838 2.047 1.00 17.60 98 ASP A C 1
ATOM 1119 O O . ASP A 1 99 ? 67.287 121.260 1.913 1.00 20.60 98 ASP A O 1
ATOM 1128 N N . PHE A 1 100 ? 68.729 119.576 2.413 1.00 16.89 99 PHE A N 1
ATOM 1129 C CA . PHE A 1 100 ? 67.710 118.562 2.714 1.00 19.70 99 PHE A CA 1
ATOM 1130 C C . PHE A 1 100 ? 68.082 117.880 4.030 1.00 18.86 99 PHE A C 1
ATOM 1131 O O . PHE A 1 100 ? 68.402 116.676 4.069 1.00 18.50 99 PHE A O 1
ATOM 1148 N N . PRO A 1 101 ? 68.031 118.625 5.142 1.00 19.74 100 PRO A N 1
ATOM 1149 C CA . PRO A 1 101 ? 68.671 118.163 6.388 1.00 17.22 100 PRO A CA 1
ATOM 1150 C C . PRO A 1 101 ? 67.829 117.225 7.240 1.00 16.62 100 PRO A C 1
ATOM 1151 O O . PRO A 1 101 ? 66.617 117.407 7.404 1.00 17.89 100 PRO A O 1
ATOM 1162 N N . ALA A 1 102 ? 68.503 116.196 7.797 1.00 18.16 101 ALA A N 1
ATOM 1163 C CA . ALA A 1 102 ? 67.878 115.292 8.754 1.00 17.44 101 ALA A CA 1
ATOM 1164 C C . ALA A 1 102 ? 67.653 115.924 10.124 1.00 18.23 101 ALA A C 1
ATOM 1165 O O . ALA A 1 102 ? 66.777 115.462 10.870 1.00 19.34 101 ALA A O 1
ATOM 1172 N N . LEU A 1 103 ? 68.407 116.985 10.459 1.00 17.85 102 LEU A N 1
ATOM 1173 C CA . LEU A 1 103 ? 68.322 117.698 11.723 1.00 18.71 102 LEU A CA 1
ATOM 1174 C C . LEU A 1 103 ? 68.428 119.198 11.441 1.00 18.53 102 LEU A C 1
ATOM 1175 O O . LEU A 1 103 ? 69.248 119.609 10.610 1.00 18.41 102 LEU A O 1
ATOM 1191 N N . GLN A 1 104 ? 67.648 120.007 12.170 1.00 19.66 103 GLN A N 1
ATOM 1192 C CA . GLN A 1 104 ? 67.650 121.476 12.073 1.00 19.90 103 GLN A CA 1
ATOM 1193 C C . GLN A 1 104 ? 67.632 122.087 13.462 1.00 21.16 103 GLN A C 1
ATOM 1194 O O . GLN A 1 104 ? 67.112 121.487 14.405 1.00 22.17 103 GLN A O 1
ATOM 1208 N N . PRO A 1 105 ? 68.199 123.305 13.613 1.00 21.33 104 PRO A N 1
ATOM 1209 C CA . PRO A 1 105 ? 68.344 123.916 14.945 1.00 22.67 104 PRO A CA 1
ATOM 1210 C C . PRO A 1 105 ? 67.097 124.646 15.403 1.00 25.86 104 PRO A C 1
ATOM 1211 O O . PRO A 1 105 ? 67.092 125.866 15.620 1.00 25.99 104 PRO A O 1
ATOM 1222 N N . ASP A 1 106 ? 66.018 123.898 15.557 1.00 24.93 105 ASP A N 1
ATOM 1223 C CA . ASP A 1 106 ? 64.743 124.478 15.940 1.00 26.67 105 ASP A CA 1
ATOM 1224 C C . ASP A 1 106 ? 64.698 124.749 17.438 1.00 31.33 105 ASP A C 1
ATOM 1225 O O . ASP A 1 106 ? 65.502 124.237 18.223 1.00 40.21 105 ASP A O 1
ATOM 1234 N N . ALA A 1 107 ? 63.723 125.556 17.828 1.00 32.92 106 ALA A N 1
ATOM 1235 C CA . ALA A 1 107 ? 63.575 125.927 19.226 1.00 39.37 106 ALA A CA 1
ATOM 1236 C C . ALA A 1 107 ? 63.286 124.697 20.081 1.00 54.15 106 ALA A C 1
ATOM 1237 O O . ALA A 1 107 ? 62.527 123.811 19.666 1.00 51.96 106 ALA A O 1
ATOM 1244 N N . PRO A 1 108 ? 63.879 124.604 21.273 1.00 61.86 107 PRO A N 1
ATOM 1245 C CA . PRO A 1 108 ? 63.503 123.529 22.198 1.00 64.70 107 PRO A CA 1
ATOM 1246 C C . PRO A 1 108 ? 61.993 123.433 22.367 1.00 65.34 107 PRO A C 1
ATOM 1247 O O . PRO A 1 108 ? 61.268 124.425 22.257 1.00 61.66 107 PRO A O 1
ATOM 1258 N N . SER A 1 109 ? 61.522 122.221 22.640 1.00 61.41 108 SER A N 1
ATOM 1259 C CA . SER A 1 109 ? 60.095 121.974 22.805 1.00 61.94 108 SER A CA 1
ATOM 1260 C C . SER A 1 109 ? 59.917 120.730 23.662 1.00 64.12 108 SER A C 1
ATOM 1261 O O . SER A 1 109 ? 60.863 119.951 23.839 1.00 56.49 108 SER A O 1
ATOM 1269 N N . PRO A 1 110 ? 58.724 120.516 24.207 1.00 70.60 109 PRO A N 1
ATOM 1270 C CA . PRO A 1 110 ? 58.508 119.346 25.067 1.00 71.99 109 PRO A CA 1
ATOM 1271 C C . PRO A 1 110 ? 58.517 118.049 24.272 1.00 67.39 109 PRO A C 1
ATOM 1272 O O . PRO A 1 110 ? 58.356 118.029 23.050 1.00 55.09 109 PRO A O 1
ATOM 1283 N N . GLY A 1 111 ? 58.711 116.948 24.996 1.00 74.72 110 GLY A N 1
ATOM 1284 C CA . GLY A 1 111 ? 58.656 115.626 24.406 1.00 72.66 110 GLY A CA 1
ATOM 1285 C C . GLY A 1 111 ? 57.239 115.246 24.037 1.00 70.40 110 GLY A C 1
ATOM 1286 O O . GLY A 1 111 ? 56.314 115.351 24.847 1.00 65.28 110 GLY A O 1
ATOM 1290 N N . PRO A 1 112 ? 57.035 114.789 22.798 1.00 69.28 111 PRO A N 1
ATOM 1291 C CA . PRO A 1 112 ? 55.663 114.614 22.297 1.00 58.21 111 PRO A CA 1
ATOM 1292 C C . PRO A 1 112 ? 54.924 113.384 22.809 1.00 72.80 111 PRO A C 1
ATOM 1293 O O . PRO A 1 112 ? 53.734 113.244 22.499 1.00 69.34 111 PRO A O 1
ATOM 1304 N N . SER A 1 113 ? 55.554 112.492 23.578 1.00 66.75 112 SER A N 1
ATOM 1305 C CA . SER A 1 113 ? 54.844 111.314 24.070 1.00 61.04 112 SER A CA 1
ATOM 1306 C C . SER A 1 113 ? 55.579 110.688 25.246 1.00 58.54 112 SER A C 1
ATOM 1307 O O . SER A 1 113 ? 56.795 110.485 25.186 1.00 53.12 112 SER A O 1
ATOM 1315 N N . ASP A 1 114 ? 54.831 110.335 26.308 1.00 59.42 113 ASP A N 1
ATOM 1316 C CA . ASP A 1 114 ? 55.442 109.719 27.530 1.00 59.01 113 ASP A CA 1
ATOM 1317 C C . ASP A 1 114 ? 54.522 108.577 28.081 1.00 54.96 113 ASP A C 1
ATOM 1318 O O . ASP A 1 114 ? 53.686 108.827 28.983 1.00 59.64 113 ASP A O 1
ATOM 1322 N N . HIS A 1 115 ? 54.493 107.467 27.380 1.00 47.32 114 HIS A N 1
ATOM 1323 C CA . HIS A 1 115 ? 53.916 106.225 27.868 1.00 38.90 114 HIS A CA 1
ATOM 1324 C C . HIS A 1 115 ? 54.964 105.131 27.717 1.00 33.27 114 HIS A C 1
ATOM 1325 O O . HIS A 1 115 ? 55.838 105.231 26.848 1.00 36.98 114 HIS A O 1
ATOM 1339 N N . PRO A 1 116 ? 54.907 104.075 28.540 1.00 29.66 115 PRO A N 1
ATOM 1340 C CA . PRO A 1 116 ? 56.050 103.138 28.587 1.00 33.76 115 PRO A CA 1
ATOM 1341 C C . PRO A 1 116 ? 56.396 102.494 27.253 1.00 32.85 115 PRO A C 1
ATOM 1342 O O . PRO A 1 116 ? 57.580 102.238 26.979 1.00 31.23 115 PRO A O 1
ATOM 1353 N N . LEU A 1 117 ? 55.393 102.197 26.427 1.00 24.99 116 LEU A N 1
ATOM 1354 C CA . LEU A 1 117 ? 55.605 101.548 25.145 1.00 20.54 116 LEU A CA 1
ATOM 1355 C C . LEU A 1 117 ? 55.613 102.524 23.972 1.00 22.45 116 LEU A C 1
ATOM 1356 O O . LEU A 1 117 ? 55.885 102.111 22.844 1.00 21.57 116 LEU A O 1
ATOM 1372 N N . PHE A 1 118 ? 55.325 103.824 24.217 1.00 20.95 117 PHE A N 1
ATOM 1373 C CA . PHE A 1 118 ? 55.299 104.854 23.176 1.00 22.19 117 PHE A CA 1
ATOM 1374 C C . PHE A 1 118 ? 56.137 106.047 23.643 1.00 24.06 117 PHE A C 1
ATOM 1375 O O . PHE A 1 118 ? 55.618 107.140 23.896 1.00 25.13 117 PHE A O 1
ATOM 1392 N N . GLN A 1 119 ? 57.441 105.838 23.749 1.00 20.14 118 GLN A N 1
ATOM 1393 C CA . GLN A 1 119 ? 58.350 106.870 24.246 1.00 22.14 118 GLN A CA 1
ATOM 1394 C C . GLN A 1 119 ? 58.990 107.645 23.095 1.00 19.22 118 GLN A C 1
ATOM 1395 O O . GLN A 1 119 ? 59.601 107.054 22.195 1.00 18.06 118 GLN A O 1
ATOM 1409 N N . ALA A 1 120 ? 58.881 108.975 23.153 1.00 19.48 119 ALA A N 1
ATOM 1410 C CA . ALA A 1 120 ? 59.491 109.844 22.158 1.00 21.56 119 ALA A CA 1
ATOM 1411 C C . ALA A 1 120 ? 60.021 111.099 22.841 1.00 19.72 119 ALA A C 1
ATOM 1412 O O . ALA A 1 120 ? 59.422 111.593 23.804 1.00 24.80 119 ALA A O 1
ATOM 1419 N N . LYS A 1 121 ? 61.138 111.612 22.329 1.00 21.82 120 LYS A N 1
ATOM 1420 C CA . LYS A 1 121 ? 61.764 112.825 22.853 1.00 21.94 120 LYS A CA 1
ATOM 1421 C C . LYS A 1 121 ? 61.987 113.840 21.742 1.00 19.68 120 LYS A C 1
ATOM 1422 O O . LYS A 1 121 ? 62.231 113.482 20.596 1.00 19.39 120 LYS A O 1
ATOM 1441 N N . SER A 1 122 ? 61.944 115.127 22.098 1.00 21.43 121 SER A N 1
ATOM 1442 C CA . SER A 1 122 ? 62.254 116.153 21.110 1.00 18.85 121 SER A CA 1
ATOM 1443 C C . SER A 1 122 ? 63.742 116.136 20.791 1.00 20.16 121 SER A C 1
ATOM 1444 O O . SER A 1 122 ? 64.558 115.606 21.556 1.00 25.63 121 SER A O 1
ATOM 1452 N N . ALA A 1 123 ? 64.095 116.672 19.621 1.00 20.12 122 ALA A N 1
ATOM 1453 C CA . ALA A 1 123 ? 65.491 116.716 19.191 1.00 21.91 122 ALA A CA 1
ATOM 1454 C C . ALA A 1 123 ? 65.740 117.905 18.268 1.00 23.01 122 ALA A C 1
ATOM 1455 O O . ALA A 1 123 ? 64.805 118.478 17.692 1.00 22.82 122 ALA A O 1
ATOM 1462 N N . ARG A 1 124 ? 67.026 118.274 18.145 1.00 18.81 123 ARG A N 1
ATOM 1463 C CA A ARG A 1 124 ? 67.466 119.359 17.275 0.47 17.73 123 ARG A CA 1
ATOM 1464 C CA B ARG A 1 124 ? 67.466 119.368 17.279 0.53 17.32 123 ARG A CA 1
ATOM 1465 C C . ARG A 1 124 ? 68.929 119.121 16.917 1.00 18.37 123 ARG A C 1
ATOM 1466 O O . ARG A 1 124 ? 69.607 118.311 17.549 1.00 17.88 123 ARG A O 1
ATOM 1507 N N . GLY A 1 125 ? 69.388 119.783 15.857 1.00 17.85 124 GLY A N 1
ATOM 1508 C CA . GLY A 1 125 ? 70.777 119.636 15.439 1.00 18.06 124 GLY A CA 1
ATOM 1509 C C . GLY A 1 125 ? 71.101 120.402 14.166 1.00 17.03 124 GLY A C 1
ATOM 1510 O O . GLY A 1 125 ? 70.288 121.204 13.665 1.00 17.79 124 GLY A O 1
ATOM 1514 N N . VAL A 1 126 ? 72.312 120.147 13.643 1.00 17.97 125 VAL A N 1
ATOM 1515 C CA . VAL A 1 126 ? 72.838 120.832 12.463 1.00 16.47 125 VAL A CA 1
ATOM 1516 C C . VAL A 1 126 ? 73.513 119.804 11.554 1.00 17.27 125 VAL A C 1
ATOM 1517 O O . VAL A 1 126 ? 74.338 119.008 12.021 1.00 19.20 125 VAL A O 1
ATOM 1530 N N . CYS A 1 127 ? 73.202 119.850 10.255 1.00 18.67 126 CYS A N 1
ATOM 1531 C CA . CYS A 1 127 ? 73.787 118.957 9.260 1.00 19.08 126 CYS A CA 1
ATOM 1532 C C . CYS A 1 127 ? 74.541 119.745 8.196 1.00 17.93 126 CYS A C 1
ATOM 1533 O O . CYS A 1 127 ? 73.950 120.575 7.494 1.00 18.36 126 CYS A O 1
ATOM 1541 N N . LYS A 1 128 ? 75.850 119.487 8.087 1.00 16.25 127 LYS A N 1
ATOM 1542 C CA . LYS A 1 128 ? 76.714 120.101 7.091 1.00 16.62 127 LYS A CA 1
ATOM 1543 C C . LYS A 1 128 ? 77.183 119.105 6.033 1.00 15.67 127 LYS A C 1
ATOM 1544 O O . LYS A 1 128 ? 77.334 117.900 6.298 1.00 15.77 127 LYS A O 1
ATOM 1563 N N . VAL A 1 129 ? 77.438 119.625 4.832 1.00 13.71 128 VAL A N 1
ATOM 1564 C CA . VAL A 1 129 ? 78.198 118.936 3.785 1.00 15.26 128 VAL A CA 1
ATOM 1565 C C . VAL A 1 129 ? 79.575 119.582 3.720 1.00 14.81 128 VAL A C 1
ATOM 1566 O O . VAL A 1 129 ? 79.662 120.814 3.749 1.00 14.85 128 VAL A O 1
ATOM 1579 N N . MET A 1 130 ? 80.637 118.758 3.616 1.00 13.96 129 MET A N 1
ATOM 1580 C CA . MET A 1 130 ? 82.022 119.247 3.532 1.00 14.66 129 MET A CA 1
ATOM 1581 C C . MET A 1 130 ? 82.719 118.655 2.300 1.00 15.94 129 MET A C 1
ATOM 1582 O O . MET A 1 130 ? 83.076 117.472 2.294 1.00 15.42 129 MET A O 1
ATOM 1596 N N . CYS A 1 131 ? 82.901 119.474 1.264 1.00 15.54 130 CYS A N 1
ATOM 1597 C CA . CYS A 1 131 ? 83.693 119.067 0.109 1.00 14.31 130 CYS A CA 1
ATOM 1598 C C . CYS A 1 131 ? 85.176 119.006 0.495 1.00 16.36 130 CYS A C 1
ATOM 1599 O O . CYS A 1 131 ? 85.680 119.871 1.218 1.00 15.48 130 CYS A O 1
ATOM 1607 N N . PHE A 1 132 ? 85.865 117.960 0.014 1.00 13.90 131 PHE A N 1
ATOM 1608 C CA . PHE A 1 132 ? 87.271 117.735 0.354 1.00 14.17 131 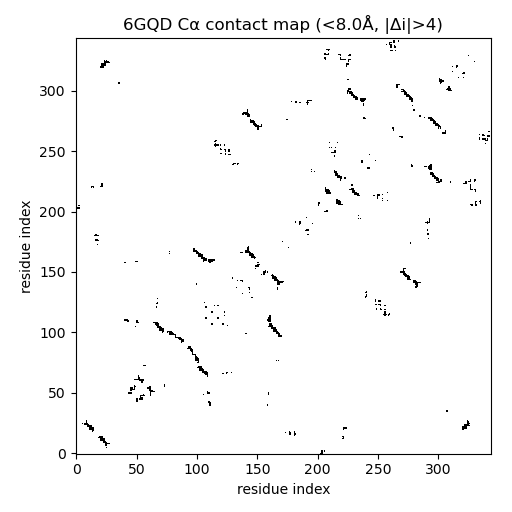PHE A CA 1
ATOM 1609 C C . PHE A 1 132 ? 88.240 118.560 -0.514 1.00 15.43 131 PHE A C 1
ATOM 1610 O O . PHE A 1 132 ? 89.398 118.793 -0.111 1.00 17.28 131 PHE A O 1
ATOM 1627 N N . HIS A 1 133 ? 87.839 118.927 -1.728 1.00 15.70 132 HIS A N 1
ATOM 1628 C CA . HIS A 1 133 ? 88.683 119.413 -2.819 1.00 15.55 132 HIS A CA 1
ATOM 1629 C C . HIS A 1 133 ? 87.757 120.044 -3.854 1.00 15.16 132 HIS A C 1
ATOM 1630 O O . HIS A 1 133 ? 86.599 119.590 -3.991 1.00 14.88 132 HIS A O 1
ATOM 1644 N N . PRO A 1 134 ? 88.207 121.049 -4.614 1.00 15.50 133 PRO A N 1
ATOM 1645 C CA . PRO A 1 134 ? 87.331 121.644 -5.641 1.00 16.10 133 PRO A CA 1
ATOM 1646 C C . PRO A 1 134 ? 87.156 120.816 -6.909 1.00 15.91 133 PRO A C 1
ATOM 1647 O O . PRO A 1 134 ? 86.187 121.057 -7.635 1.00 18.01 133 PRO A O 1
ATOM 1658 N N . TRP A 1 135 ? 88.012 119.813 -7.172 1.00 17.80 134 TRP A N 1
ATOM 1659 C CA . TRP A 1 135 ? 87.904 119.008 -8.393 1.00 15.18 134 TRP A CA 1
ATOM 1660 C C . TRP A 1 135 ? 87.092 117.734 -8.145 1.00 14.80 134 TRP A C 1
ATOM 1661 O O . TRP A 1 135 ? 87.343 116.989 -7.183 1.00 17.31 134 TRP A O 1
ATOM 1682 N N . SER A 1 136 ? 86.112 117.477 -9.024 1.00 16.62 135 SER A N 1
ATOM 1683 C CA . SER A 1 136 ? 85.221 116.351 -8.810 1.00 15.32 135 SER A CA 1
ATOM 1684 C C . SER A 1 136 ? 85.847 114.999 -9.157 1.00 17.94 135 SER A C 1
ATOM 1685 O O . SER A 1 136 ? 85.336 113.962 -8.706 1.00 18.07 135 SER A O 1
ATOM 1693 N N . ASP A 1 137 ? 86.916 114.988 -9.953 1.00 17.63 136 ASP A N 1
ATOM 1694 C CA . ASP A 1 137 ? 87.504 113.747 -10.459 1.00 19.28 136 ASP A CA 1
ATOM 1695 C C . ASP A 1 137 ? 88.704 113.281 -9.637 1.00 23.83 136 ASP A C 1
ATOM 1696 O O . ASP A 1 137 ? 89.577 112.587 -10.158 1.00 29.02 136 ASP A O 1
ATOM 1705 N N . VAL A 1 138 ? 88.775 113.667 -8.355 1.00 20.21 137 VAL A N 1
ATOM 1706 C CA . VAL A 1 138 ? 89.754 113.110 -7.421 1.00 21.26 137 VAL A CA 1
ATOM 1707 C C . VAL A 1 138 ? 89.018 112.436 -6.262 1.00 19.47 137 VAL A C 1
ATOM 1708 O O . VAL A 1 138 ? 87.895 112.817 -5.906 1.00 17.35 137 VAL A O 1
ATOM 1721 N N . THR A 1 139 ? 89.629 111.377 -5.723 1.00 16.96 138 THR A N 1
ATOM 1722 C CA . THR A 1 139 ? 89.257 110.752 -4.455 1.00 15.51 138 THR A CA 1
ATOM 1723 C C . THR A 1 139 ? 90.442 110.846 -3.489 1.00 19.09 138 THR A C 1
ATOM 1724 O O . THR A 1 139 ? 91.576 111.133 -3.891 1.00 17.61 138 THR A O 1
ATOM 1735 N N . LEU A 1 140 ? 90.192 110.587 -2.203 1.00 16.80 139 LEU A N 1
ATOM 1736 C CA . LEU A 1 140 ? 91.248 110.737 -1.201 1.00 15.98 139 LEU A CA 1
ATOM 1737 C C . LEU A 1 140 ? 92.565 110.020 -1.518 1.00 16.91 139 LEU A C 1
ATOM 1738 O O . LEU A 1 140 ? 93.631 110.648 -1.341 1.00 17.94 139 LEU A O 1
ATOM 1754 N N . PRO A 1 141 ? 92.592 108.750 -1.964 1.00 15.53 140 PRO A N 1
ATOM 1755 C CA . PRO A 1 141 ? 93.906 108.108 -2.197 1.00 16.47 140 PRO A CA 1
ATOM 1756 C C . PRO A 1 141 ? 94.680 108.730 -3.358 1.00 17.17 140 PRO A C 1
ATOM 1757 O O . PRO A 1 141 ? 95.899 108.520 -3.435 1.00 18.65 140 PRO A O 1
ATOM 1768 N N . LEU A 1 142 ? 94.037 109.503 -4.233 1.00 15.85 141 LEU A N 1
ATOM 1769 C CA . LEU A 1 142 ? 94.720 110.191 -5.321 1.00 20.01 141 LEU A CA 1
ATOM 1770 C C . LEU A 1 142 ? 95.114 111.624 -4.965 1.00 21.74 141 LEU A C 1
ATOM 1771 O O . LEU A 1 142 ? 95.782 112.278 -5.772 1.00 26.39 141 LEU A O 1
ATOM 1787 N N . MET A 1 143 ? 94.727 112.114 -3.789 1.00 16.40 142 MET A N 1
ATOM 1788 C CA . MET A 1 143 ? 95.126 113.431 -3.308 1.00 17.12 142 MET A CA 1
ATOM 1789 C C . MET A 1 143 ? 96.519 113.375 -2.680 1.00 17.15 142 MET A C 1
ATOM 1790 O O . MET A 1 143 ? 96.987 112.317 -2.245 1.00 17.97 142 MET A O 1
ATOM 1804 N N . SER A 1 144 ? 97.196 114.524 -2.679 1.00 18.40 143 SER A N 1
ATOM 1805 C CA . SER A 1 144 ? 98.523 114.640 -2.076 1.00 15.56 143 SER A CA 1
ATOM 1806 C C . SER A 1 144 ? 98.397 114.709 -0.550 1.00 16.01 143 SER A C 1
ATOM 1807 O O . SER A 1 144 ? 97.324 114.999 -0.002 1.00 17.29 143 SER A O 1
ATOM 1815 N N . VAL A 1 145 ? 99.516 114.440 0.150 1.00 17.77 144 VAL A N 1
ATOM 1816 C CA . VAL A 1 145 ? 99.493 114.513 1.614 1.00 16.11 144 VAL A CA 1
ATOM 1817 C C . VAL A 1 145 ? 99.121 115.912 2.097 1.00 17.48 144 VAL A C 1
ATOM 1818 O O . VAL A 1 145 ? 98.265 116.018 2.999 1.00 17.06 144 VAL A O 1
ATOM 1831 N N . PRO A 1 146 ? 99.647 117.020 1.531 1.00 16.47 145 PRO A N 1
ATOM 1832 C CA . PRO A 1 146 ? 99.145 118.351 1.948 1.00 17.65 145 PRO A CA 1
ATOM 1833 C C . PRO A 1 146 ? 97.654 118.580 1.675 1.00 17.31 145 PRO A C 1
ATOM 1834 O O . PRO A 1 146 ? 96.981 119.258 2.469 1.00 19.16 145 PRO A O 1
ATOM 1845 N N . GLU A 1 147 ? 97.109 118.052 0.576 1.00 15.02 146 GLU A N 1
ATOM 1846 C CA . GLU A 1 147 ? 95.673 118.180 0.324 1.00 14.41 146 GLU A CA 1
ATOM 1847 C C . GLU A 1 147 ? 94.841 117.434 1.364 1.00 16.66 146 GLU A C 1
ATOM 1848 O O . GLU A 1 147 ? 93.761 117.924 1.770 1.00 17.34 146 GLU A O 1
ATOM 1860 N N . ILE A 1 148 ? 95.304 116.255 1.796 1.00 16.13 147 ILE A N 1
ATOM 1861 C CA . ILE A 1 148 ? 94.603 115.505 2.835 1.00 15.53 147 ILE A CA 1
ATOM 1862 C C . ILE A 1 148 ? 94.774 116.171 4.204 1.00 16.42 147 ILE A C 1
ATOM 1863 O O . ILE A 1 148 ? 93.851 116.161 5.029 1.00 16.77 147 ILE A O 1
ATOM 1879 N N . ARG A 1 149 ? 95.933 116.781 4.475 1.00 18.00 148 ARG A N 1
ATOM 1880 C CA . ARG A 1 149 ? 96.075 117.541 5.721 1.00 17.13 148 ARG A CA 1
ATOM 1881 C C . ARG A 1 149 ? 95.029 118.658 5.829 1.00 17.78 148 ARG A C 1
ATOM 1882 O O . ARG A 1 149 ? 94.541 118.953 6.926 1.00 16.25 148 ARG A O 1
ATOM 1903 N N . ALA A 1 150 ? 94.679 119.311 4.716 1.00 15.09 149 ALA A N 1
ATOM 1904 C CA . ALA A 1 150 ? 93.641 120.338 4.764 1.00 14.99 149 ALA A CA 1
ATOM 1905 C C . ALA A 1 150 ? 92.302 119.749 5.192 1.00 15.10 149 ALA A C 1
ATOM 1906 O O . ALA A 1 150 ? 91.525 120.397 5.907 1.00 16.92 149 ALA A O 1
ATOM 1913 N N . VAL A 1 151 ? 92.013 118.522 4.770 1.00 14.81 150 VAL A N 1
ATOM 1914 C CA . VAL A 1 151 ? 90.800 117.843 5.223 1.00 14.61 150 VAL A CA 1
ATOM 1915 C C . VAL A 1 151 ? 90.848 117.600 6.730 1.00 15.92 150 VAL A C 1
ATOM 1916 O O . VAL A 1 151 ? 89.877 117.855 7.446 1.00 15.79 150 VAL A O 1
ATOM 1929 N N . VAL A 1 152 ? 91.989 117.115 7.239 1.00 15.08 151 VAL A N 1
ATOM 1930 C CA . VAL A 1 152 ? 92.129 116.878 8.681 1.00 14.95 151 VAL A CA 1
ATOM 1931 C C . VAL A 1 152 ? 91.898 118.175 9.468 1.00 18.10 151 VAL A C 1
ATOM 1932 O O . VAL A 1 152 ? 91.225 118.178 10.508 1.00 15.39 151 VAL A O 1
ATOM 1945 N N . ASP A 1 153 ? 92.517 119.279 9.025 1.00 17.24 152 ASP A N 1
ATOM 1946 C CA . ASP A 1 153 ? 92.339 120.561 9.710 1.00 17.28 152 ASP A CA 1
ATOM 1947 C C . ASP A 1 153 ? 90.861 120.971 9.733 1.00 15.60 152 ASP A C 1
ATOM 1948 O O . ASP A 1 153 ? 90.361 121.509 10.740 1.00 17.71 152 ASP A O 1
ATOM 1957 N N . ALA A 1 154 ? 90.139 120.740 8.630 1.00 15.40 153 ALA A N 1
ATOM 1958 C CA . ALA A 1 154 ? 88.720 121.097 8.580 1.00 15.76 153 ALA A CA 1
ATOM 1959 C C . ALA A 1 154 ? 87.869 120.224 9.487 1.00 16.85 153 ALA A C 1
ATOM 1960 O O . ALA A 1 154 ? 86.894 120.711 10.075 1.00 16.17 153 ALA A O 1
ATOM 1967 N N . TRP A 1 155 ? 88.172 118.930 9.569 1.00 15.78 154 TRP A N 1
ATOM 1968 C CA . TRP A 1 155 ? 87.511 118.052 10.527 1.00 15.54 154 TRP A CA 1
ATOM 1969 C C . TRP A 1 155 ? 87.692 118.546 11.961 1.00 14.63 154 TRP A C 1
ATOM 1970 O O . TRP A 1 155 ? 86.747 118.556 12.755 1.00 17.52 154 TRP A O 1
ATOM 1991 N N . ALA A 1 156 ? 88.913 118.971 12.324 1.00 15.82 155 ALA A N 1
ATOM 1992 C CA . ALA A 1 156 ? 89.133 119.522 13.662 1.00 16.46 155 ALA A CA 1
ATOM 1993 C C . ALA A 1 156 ? 88.334 120.802 13.887 1.00 17.71 155 ALA A C 1
ATOM 1994 O O . ALA A 1 156 ? 87.715 120.972 14.943 1.00 17.58 155 ALA A O 1
ATOM 2001 N N . SER A 1 157 ? 88.328 121.700 12.901 1.00 17.03 156 SER A N 1
ATOM 2002 C CA . SER A 1 157 ? 87.626 122.973 13.045 1.00 17.27 156 SER A CA 1
ATOM 2003 C C . SER A 1 157 ? 86.123 122.783 13.261 1.00 18.19 156 SER A C 1
ATOM 2004 O O . SER A 1 157 ? 85.536 123.434 14.126 1.00 19.29 156 SER A O 1
ATOM 2012 N N . VAL A 1 158 ? 85.477 121.905 12.480 1.00 19.09 157 VAL A N 1
ATOM 2013 C CA . VAL A 1 158 ? 84.021 121.749 12.598 1.00 15.25 157 VAL A CA 1
ATOM 2014 C C . VAL A 1 158 ? 83.664 121.055 13.905 1.00 18.53 157 VAL A C 1
ATOM 2015 O O . VAL A 1 158 ? 82.606 121.334 14.490 1.00 17.98 157 VAL A O 1
ATOM 2028 N N . THR A 1 159 ? 84.523 120.151 14.400 1.00 17.80 158 THR A N 1
ATOM 2029 C CA . THR A 1 159 ? 84.295 119.527 15.704 1.00 17.36 158 THR A CA 1
ATOM 2030 C C . THR A 1 159 ? 84.326 120.577 16.824 1.00 18.91 158 THR A C 1
ATOM 2031 O O . THR A 1 159 ? 83.477 120.567 17.720 1.00 19.40 158 THR A O 1
ATOM 2042 N N . GLU A 1 160 ? 85.328 121.482 16.806 1.00 17.49 159 GLU A N 1
ATOM 2043 C CA . GLU A 1 160 ? 85.361 122.578 17.778 1.00 23.25 159 GLU A CA 1
ATOM 2044 C C . GLU A 1 160 ? 84.091 123.428 17.711 1.00 25.94 159 GLU A C 1
ATOM 2045 O O . GLU A 1 160 ? 83.492 123.769 18.738 1.00 21.81 159 GLU A O 1
ATOM 2057 N N . GLU A 1 161 ? 83.688 123.806 16.500 1.00 18.89 160 GLU A N 1
ATOM 2058 C CA . GLU A 1 161 ? 82.628 124.800 16.343 1.00 20.55 160 GLU A CA 1
ATOM 2059 C C . GLU A 1 161 ? 81.264 124.244 16.738 1.00 20.84 160 GLU A C 1
ATOM 2060 O O . GLU A 1 161 ? 80.557 124.845 17.543 1.00 22.64 160 GLU A O 1
ATOM 2072 N N . LEU A 1 162 ? 80.883 123.087 16.183 1.00 17.16 161 LEU A N 1
ATOM 2073 C CA . LEU A 1 162 ? 79.588 122.501 16.533 1.00 17.12 161 LEU A CA 1
ATOM 2074 C C . LEU A 1 162 ? 79.613 121.858 17.927 1.00 21.99 161 LEU A C 1
ATOM 2075 O O . LEU A 1 162 ? 78.567 121.762 18.589 1.00 21.25 161 LEU A O 1
ATOM 2091 N N . GLY A 1 163 ? 80.785 121.430 18.420 1.00 18.64 162 GLY A N 1
ATOM 2092 C CA . GLY A 1 163 ? 80.810 120.856 19.752 1.00 18.66 162 GLY A CA 1
ATOM 2093 C C . GLY A 1 163 ? 80.560 121.846 20.871 1.00 23.22 1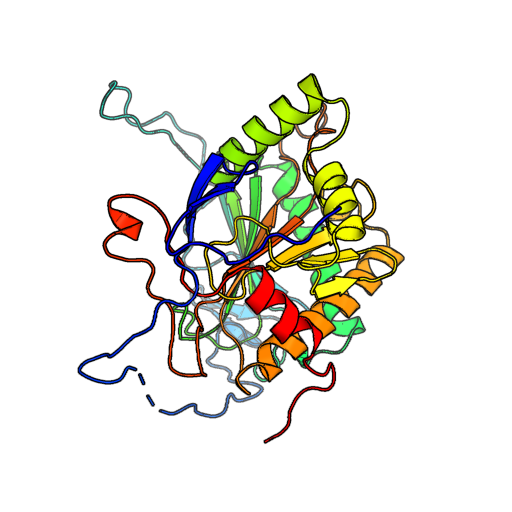62 GLY A C 1
ATOM 2094 O O . GLY A 1 163 ? 80.279 121.428 22.004 1.00 21.27 162 GLY A O 1
ATOM 2098 N N . ALA A 1 164 ? 80.651 123.149 20.585 1.00 21.32 163 ALA A N 1
ATOM 2099 C CA . ALA A 1 164 ? 80.315 124.138 21.593 1.00 24.55 163 ALA A CA 1
ATOM 2100 C C . ALA A 1 164 ? 78.832 124.119 21.935 1.00 25.13 163 ALA A C 1
ATOM 2101 O O . ALA A 1 164 ? 78.457 124.478 23.052 1.00 30.12 163 ALA A O 1
ATOM 2108 N N . GLN A 1 165 ? 77.984 123.676 21.006 1.00 20.90 164 GLN A N 1
ATOM 2109 C CA . GLN A 1 165 ? 76.545 123.701 21.232 1.00 24.43 164 GLN A CA 1
ATOM 2110 C C . GLN A 1 165 ? 75.876 122.333 21.314 1.00 22.62 164 GLN A C 1
ATOM 2111 O O . GLN A 1 165 ? 74.742 122.257 21.799 1.00 28.45 164 GLN A O 1
ATOM 2125 N N . TYR A 1 166 ? 76.536 121.260 20.866 1.00 19.21 165 TYR A N 1
ATOM 2126 C CA . TYR A 1 166 ? 75.918 119.942 20.804 1.00 20.20 165 TYR A CA 1
ATOM 2127 C C . TYR A 1 166 ? 76.803 118.892 21.459 1.00 19.23 165 TYR A C 1
ATOM 2128 O O . TYR A 1 166 ? 78.033 118.941 21.313 1.00 20.30 165 TYR A O 1
ATOM 2146 N N . PRO A 1 167 ? 76.217 117.941 22.203 1.00 17.30 166 PRO A N 1
ATOM 2147 C CA . PRO A 1 167 ? 77.056 116.920 22.861 1.00 19.06 166 PRO A CA 1
ATOM 2148 C C . PRO A 1 167 ? 77.628 115.867 21.930 1.00 20.67 166 PRO A C 1
ATOM 2149 O O . PRO A 1 167 ? 78.576 115.166 22.338 1.00 19.97 166 PRO A O 1
ATOM 2160 N N . TRP A 1 168 ? 77.118 115.720 20.702 1.00 16.04 167 TRP A N 1
ATOM 2161 C CA . TRP A 1 168 ? 77.690 114.746 19.773 1.00 14.90 167 TRP A CA 1
ATOM 2162 C C . TRP A 1 168 ? 77.804 115.330 18.376 1.00 18.70 167 TRP A C 1
ATOM 2163 O O . TRP A 1 168 ? 76.811 115.798 17.810 1.00 21.12 167 TRP A O 1
ATOM 2184 N N . VAL A 1 169 ? 79.026 115.308 17.830 1.00 16.34 168 VAL A N 1
ATOM 2185 C CA . VAL A 1 169 ? 79.322 115.722 16.460 1.00 13.73 168 VAL A CA 1
ATOM 2186 C C . VAL A 1 169 ? 79.775 114.486 15.688 1.00 17.34 168 VAL A C 1
ATOM 2187 O O . VAL A 1 169 ? 80.824 113.910 16.019 1.00 18.02 168 VAL A O 1
ATOM 2200 N N . GLN A 1 170 ? 78.990 114.050 14.671 1.00 14.58 169 GLN A N 1
ATOM 2201 C CA . GLN A 1 170 ? 79.303 112.816 13.928 1.00 12.68 169 GLN A CA 1
ATOM 2202 C C . GLN A 1 170 ? 79.785 113.146 12.509 1.00 12.79 169 GLN A C 1
ATOM 2203 O O . GLN A 1 170 ? 78.981 113.466 11.629 1.00 15.31 169 GLN A O 1
ATOM 2217 N N . ILE A 1 171 ? 81.121 113.066 12.292 1.00 15.41 170 ILE A N 1
ATOM 2218 C CA . ILE A 1 171 ? 81.707 113.128 10.950 1.00 14.27 170 ILE A CA 1
ATOM 2219 C C . ILE A 1 171 ? 81.596 111.743 10.310 1.00 14.93 170 ILE A C 1
ATOM 2220 O O . ILE A 1 171 ? 82.013 110.749 10.924 1.00 15.42 170 ILE A O 1
ATOM 2236 N N . PHE A 1 172 ? 81.078 111.661 9.069 1.00 13.66 171 PHE A N 1
ATOM 2237 C CA . PHE A 1 172 ? 81.084 110.388 8.331 1.00 13.34 171 PHE A CA 1
ATOM 2238 C C . PHE A 1 172 ? 81.233 110.648 6.832 1.00 14.25 171 PHE A C 1
ATOM 2239 O O . PHE A 1 172 ? 80.796 111.692 6.327 1.00 15.63 171 PHE A O 1
ATOM 2256 N N . GLU A 1 173 ? 81.875 109.698 6.137 1.00 15.37 172 GLU A N 1
ATOM 2257 C CA . GLU A 1 173 ? 82.002 109.697 4.677 1.00 15.53 172 GLU A CA 1
ATOM 2258 C C . GLU A 1 173 ? 81.295 108.451 4.153 1.00 15.87 172 GLU A C 1
ATOM 2259 O O . GLU A 1 173 ? 81.548 107.346 4.646 1.00 15.57 172 GLU A O 1
ATOM 2271 N N . ASN A 1 174 ? 80.403 108.627 3.173 1.00 12.70 173 ASN A N 1
ATOM 2272 C CA . ASN A 1 174 ? 79.708 107.526 2.502 1.00 11.82 173 ASN A CA 1
ATOM 2273 C C . ASN A 1 174 ? 80.106 107.565 1.030 1.00 14.11 173 ASN A C 1
ATOM 2274 O O . ASN A 1 174 ? 79.644 108.436 0.274 1.00 17.07 173 ASN A O 1
ATOM 2285 N N . LYS A 1 175 ? 80.989 106.636 0.637 1.00 13.82 174 LYS A N 1
ATOM 2286 C CA . LYS A 1 175 ? 81.646 106.661 -0.664 1.00 15.44 174 LYS A CA 1
ATOM 2287 C C . LYS A 1 175 ? 81.152 105.541 -1.559 1.00 15.52 174 LYS A C 1
ATOM 2288 O O . LYS A 1 175 ? 81.237 104.363 -1.177 1.00 16.19 174 LYS A O 1
ATOM 2307 N N . GLY A 1 176 ? 80.696 105.896 -2.762 1.00 14.65 175 GLY A N 1
ATOM 2308 C CA . GLY A 1 176 ? 80.419 104.945 -3.832 1.00 16.80 175 GLY A CA 1
ATOM 2309 C C . GLY A 1 176 ? 78.943 104.724 -4.098 1.00 15.97 175 GLY A C 1
ATOM 2310 O O . GLY A 1 176 ? 78.102 104.740 -3.186 1.00 15.86 175 GLY A O 1
ATOM 2314 N N . ALA A 1 177 ? 78.630 104.433 -5.368 1.00 17.03 176 ALA A N 1
ATOM 2315 C CA . ALA A 1 177 ? 77.249 104.088 -5.719 1.00 20.23 176 ALA A CA 1
ATOM 2316 C C . ALA A 1 177 ? 76.746 102.859 -4.963 1.00 19.21 176 ALA A C 1
ATOM 2317 O O . ALA A 1 177 ? 75.538 102.744 -4.712 1.00 18.04 176 ALA A O 1
ATOM 2324 N N . MET A 1 178 ? 77.647 101.922 -4.606 1.00 18.37 177 MET A N 1
ATOM 2325 C CA . MET A 1 178 ? 77.248 100.736 -3.852 1.00 17.17 177 MET A CA 1
ATOM 2326 C C . MET A 1 178 ? 76.740 101.088 -2.456 1.00 17.11 177 MET A C 1
ATOM 2327 O O . MET A 1 178 ? 75.978 100.307 -1.876 1.00 18.88 177 MET A O 1
ATOM 2341 N N . MET A 1 179 ? 77.102 102.260 -1.929 1.00 16.40 178 MET A N 1
ATOM 2342 C CA . MET A 1 179 ? 76.602 102.749 -0.651 1.00 15.63 178 MET A CA 1
ATOM 2343 C C . MET A 1 179 ? 75.430 103.730 -0.822 1.00 16.47 178 MET A C 1
ATOM 2344 O O . MET A 1 179 ? 75.025 104.370 0.145 1.00 16.71 178 MET A O 1
ATOM 2358 N N . GLY A 1 180 ? 74.887 103.858 -2.023 1.00 15.87 179 GLY A N 1
ATOM 2359 C CA . GLY A 1 180 ? 73.813 104.801 -2.270 1.00 16.22 179 GLY A CA 1
ATOM 2360 C C . GLY A 1 180 ? 74.228 106.240 -2.484 1.00 16.21 179 GLY A C 1
ATOM 2361 O O . GLY A 1 180 ? 73.361 107.123 -2.560 1.00 18.35 179 GLY A O 1
ATOM 2365 N N . CYS A 1 181 ? 75.531 106.529 -2.596 1.00 16.35 180 CYS A N 1
ATOM 2366 C CA . CYS A 1 181 ? 75.984 107.892 -2.864 1.00 15.63 180 CYS A CA 1
ATOM 2367 C C . CYS A 1 181 ? 75.918 108.147 -4.367 1.00 17.93 180 CYS A C 1
ATOM 2368 O O . CYS A 1 181 ? 76.653 107.513 -5.137 1.00 26.73 180 CYS A O 1
ATOM 2376 N N . SER A 1 182 ? 75.090 109.097 -4.788 1.00 17.45 181 SER A N 1
ATOM 2377 C CA . SER A 1 182 ? 74.949 109.359 -6.213 1.00 22.62 181 SER A CA 1
ATOM 2378 C C . SER A 1 182 ? 75.821 110.513 -6.719 1.00 26.13 181 SER A C 1
ATOM 2379 O O . SER A 1 182 ? 76.009 110.637 -7.935 1.00 31.74 181 SER A O 1
ATOM 2387 N N . ASN A 1 183 ? 76.390 111.327 -5.835 1.00 18.31 182 ASN A N 1
ATOM 2388 C CA . ASN A 1 183 ? 77.177 112.454 -6.301 1.00 16.12 182 ASN A CA 1
ATOM 2389 C C . ASN A 1 183 ? 78.648 112.106 -6.112 1.00 13.23 182 ASN A C 1
ATOM 2390 O O . ASN A 1 183 ? 79.093 111.949 -4.963 1.00 16.07 182 ASN A O 1
ATOM 2401 N N . PRO A 1 184 ? 79.436 111.971 -7.185 1.00 15.14 183 PRO A N 1
ATOM 2402 C CA . PRO A 1 184 ? 80.822 111.499 -7.064 1.00 16.99 183 PRO A CA 1
ATOM 2403 C C . PRO A 1 184 ? 81.842 112.543 -6.617 1.00 15.71 183 PRO A C 1
ATOM 2404 O O . PRO A 1 184 ? 83.023 112.196 -6.471 1.00 16.69 183 PRO A O 1
ATOM 2415 N N . HIS A 1 185 ? 81.444 113.787 -6.376 1.00 15.64 184 HIS A N 1
ATOM 2416 C CA . HIS A 1 185 ? 82.376 114.801 -5.900 1.00 14.95 184 HIS A CA 1
ATOM 2417 C C . HIS A 1 185 ? 82.936 114.378 -4.545 1.00 13.20 184 HIS A C 1
ATOM 2418 O O . HIS A 1 185 ? 82.200 113.847 -3.712 1.00 15.79 184 HIS A O 1
ATOM 2432 N N . PRO A 1 186 ? 84.242 114.569 -4.291 1.00 13.37 185 PRO A N 1
ATOM 2433 C CA . PRO A 1 186 ? 84.813 114.130 -3.003 1.00 13.73 185 PRO A CA 1
ATOM 2434 C C . PRO A 1 186 ? 84.289 114.939 -1.820 1.00 14.93 185 PRO A C 1
ATOM 2435 O O . PRO A 1 186 ? 84.454 116.169 -1.771 1.00 14.78 185 PRO A O 1
ATOM 2446 N N . HIS A 1 187 ? 83.628 114.261 -0.868 1.00 13.29 186 HIS A N 1
ATOM 2447 C CA . HIS A 1 187 ? 83.024 114.970 0.258 1.00 16.03 186 HIS A CA 1
ATOM 2448 C C . HIS A 1 187 ? 82.697 114.033 1.422 1.00 15.22 186 HIS A C 1
ATOM 2449 O O . HIS A 1 187 ? 82.647 112.799 1.272 1.00 14.25 186 HIS A O 1
ATOM 2463 N N . CYS A 1 188 ? 82.415 114.638 2.586 1.00 13.21 187 CYS A N 1
ATOM 2464 C CA . CYS A 1 188 ? 81.798 113.962 3.723 1.00 14.07 187 CYS A CA 1
ATOM 2465 C C . CYS A 1 188 ? 80.597 114.768 4.237 1.00 13.87 187 CYS A C 1
ATOM 2466 O O . CYS A 1 188 ? 80.250 115.818 3.682 1.00 12.88 187 CYS A O 1
ATOM 2474 N N . GLN A 1 189 ? 79.987 114.271 5.327 1.00 13.55 188 GLN A N 1
ATOM 2475 C CA . GLN A 1 189 ? 78.896 114.940 6.032 1.00 13.72 188 GLN A CA 1
ATOM 2476 C C . GLN A 1 189 ? 79.220 115.042 7.520 1.00 15.56 188 GLN A C 1
ATOM 2477 O O . GLN A 1 189 ? 80.051 114.287 8.045 1.00 15.50 188 GLN A O 1
ATOM 2491 N N . VAL A 1 190 ? 78.598 116.016 8.198 1.00 14.34 189 VAL A N 1
ATOM 2492 C CA . VAL A 1 190 ? 78.752 116.218 9.636 1.00 16.41 189 VAL A CA 1
ATOM 2493 C C . VAL A 1 190 ? 77.358 116.436 10.239 1.00 16.56 189 VAL A C 1
ATOM 2494 O O . VAL A 1 190 ? 76.698 117.434 9.920 1.00 17.27 189 VAL A O 1
ATOM 2507 N N . TRP A 1 191 ? 76.914 115.535 11.129 1.00 15.44 190 TRP A N 1
ATOM 2508 C CA . TRP A 1 191 ? 75.607 115.690 11.803 1.00 14.43 190 TRP A CA 1
ATOM 2509 C C . TRP A 1 191 ? 75.868 115.858 13.307 1.00 15.02 190 TRP A C 1
ATOM 2510 O O . TRP A 1 191 ? 76.351 114.909 13.956 1.00 16.96 190 TRP A O 1
ATOM 2531 N N . ALA A 1 192 ? 75.532 117.032 13.853 1.00 15.61 191 ALA A N 1
ATOM 2532 C CA . ALA A 1 192 ? 75.611 117.328 15.284 1.00 14.92 191 ALA A CA 1
ATOM 2533 C C . ALA A 1 192 ? 74.205 117.283 15.888 1.00 17.51 191 ALA A C 1
ATOM 2534 O O . ALA A 1 192 ? 73.259 117.817 15.310 1.00 20.20 191 ALA A O 1
ATOM 2541 N N . SER A 1 193 ? 74.078 116.631 17.045 1.00 17.70 192 SER A N 1
ATOM 2542 C CA . SER A 1 193 ? 72.754 116.343 17.606 1.00 15.57 192 SER A CA 1
ATOM 2543 C C . SER A 1 193 ? 72.637 116.690 19.076 1.00 17.99 192 SER A C 1
ATOM 2544 O O . SER A 1 193 ? 73.618 116.616 19.821 1.00 18.54 192 SER A O 1
ATOM 2552 N N . SER A 1 194 ? 71.398 117.042 19.489 1.00 16.42 193 SER A N 1
ATOM 2553 C CA . SER A 1 194 ? 71.105 117.322 20.887 1.00 16.59 193 SER A CA 1
ATOM 2554 C C . SER A 1 194 ? 71.170 116.074 21.754 1.00 18.47 193 SER A C 1
ATOM 2555 O O . SER A 1 194 ? 71.350 116.198 22.973 1.00 19.99 193 SER A O 1
ATOM 2563 N N . PHE A 1 195 ? 70.987 114.894 21.166 1.00 18.60 194 PHE A N 1
ATOM 2564 C CA . PHE A 1 195 ? 71.026 113.609 21.858 1.00 18.97 194 PHE A CA 1
ATOM 2565 C C . PHE A 1 195 ? 72.360 112.908 21.601 1.00 17.37 194 PHE A C 1
ATOM 2566 O O . PHE A 1 195 ? 73.035 113.135 20.590 1.00 17.03 194 PHE A O 1
ATOM 2583 N N . LEU A 1 196 ? 72.735 112.014 22.525 1.00 18.83 195 LEU A N 1
ATOM 2584 C CA . LEU A 1 196 ? 73.848 111.096 22.299 1.00 21.14 195 LEU A CA 1
ATOM 2585 C C . LEU A 1 196 ? 73.312 109.868 21.562 1.00 19.30 195 LEU A C 1
ATOM 2586 O O . LEU A 1 196 ? 72.438 109.169 22.101 1.00 19.18 195 LEU A O 1
ATOM 2602 N N . PRO A 1 197 ? 73.735 109.603 20.332 1.00 16.92 196 PRO A N 1
ATOM 2603 C CA . PRO A 1 197 ? 73.168 108.467 19.587 1.00 17.69 196 PRO A CA 1
ATOM 2604 C C . PRO A 1 197 ? 73.516 107.124 20.221 1.00 18.34 196 PRO A C 1
ATOM 2605 O O . PRO A 1 197 ? 74.454 106.999 21.008 1.00 18.59 196 PRO A O 1
ATOM 2616 N N . ASP A 1 198 ? 72.745 106.093 19.838 1.00 20.63 197 ASP A N 1
ATOM 2617 C CA . ASP A 1 198 ? 72.855 104.776 20.461 1.00 20.52 197 ASP A CA 1
ATOM 2618 C C . ASP A 1 198 ? 74.287 104.226 20.500 1.00 16.95 197 ASP A C 1
ATOM 2619 O O . ASP A 1 198 ? 74.734 103.701 21.524 1.00 18.01 197 ASP A O 1
ATOM 2628 N N . ILE A 1 199 ? 75.010 104.273 19.379 1.00 17.75 198 ILE A N 1
ATOM 2629 C CA . ILE A 1 199 ? 76.359 103.707 19.365 1.00 16.80 198 ILE A CA 1
ATOM 2630 C C . ILE A 1 199 ? 77.300 104.484 20.281 1.00 16.69 198 ILE A C 1
ATOM 2631 O O . ILE A 1 199 ? 78.151 103.892 20.953 1.00 18.67 198 ILE A O 1
ATOM 2647 N N . ALA A 1 200 ? 77.177 105.813 20.325 1.00 17.36 199 ALA A N 1
ATOM 2648 C CA . ALA A 1 200 ? 77.978 106.614 21.251 1.00 15.79 199 ALA A CA 1
ATOM 2649 C C . ALA A 1 200 ? 77.685 106.255 22.700 1.00 16.48 199 ALA A C 1
ATOM 2650 O O . ALA A 1 200 ? 78.608 106.174 23.513 1.00 18.09 199 ALA A O 1
ATOM 2657 N N . GLN A 1 201 ? 76.406 106.012 23.043 1.00 17.40 200 GLN A N 1
ATOM 2658 C CA . GLN A 1 201 ? 76.061 105.581 24.396 1.00 16.26 200 GLN A CA 1
ATOM 2659 C C . GLN A 1 201 ? 76.666 104.213 24.714 1.00 16.89 200 GLN A C 1
ATOM 2660 O O . GLN A 1 201 ? 77.139 103.974 25.834 1.00 18.08 200 GLN A O 1
ATOM 2674 N N . ARG A 1 202 ? 76.638 103.286 23.755 1.00 17.72 201 ARG A N 1
ATOM 2675 C CA . ARG A 1 202 ? 77.253 101.978 23.995 1.00 16.71 201 ARG A CA 1
ATOM 2676 C C . ARG A 1 202 ? 78.758 102.098 24.220 1.00 18.32 201 ARG A C 1
ATOM 2677 O O . ARG A 1 202 ? 79.311 101.418 25.094 1.00 19.08 201 ARG A O 1
ATOM 2698 N N . GLU A 1 203 ? 79.439 102.936 23.432 1.00 16.41 202 GLU A N 1
ATOM 2699 C CA . GLU A 1 203 ? 80.888 103.092 23.594 1.00 16.25 202 GLU A CA 1
ATOM 2700 C C . GLU A 1 203 ? 81.225 103.874 24.868 1.00 19.28 202 GLU A C 1
ATOM 2701 O O . GLU A 1 203 ? 82.281 103.651 25.471 1.00 18.27 202 GLU A O 1
ATOM 2713 N N . GLU A 1 204 ? 80.351 104.796 25.305 1.00 18.68 203 GLU A N 1
ATOM 2714 C CA . GLU A 1 204 ? 80.552 105.460 26.594 1.00 20.65 203 GLU A CA 1
ATOM 2715 C C . GLU A 1 204 ? 80.460 104.469 27.750 1.00 18.26 203 GLU A C 1
ATOM 2716 O O . GLU A 1 204 ? 81.311 104.481 28.652 1.00 18.56 203 GLU A O 1
ATOM 2728 N N . ARG A 1 205 ? 79.445 103.599 27.729 1.00 20.30 204 ARG A N 1
ATOM 2729 C CA . ARG A 1 205 ? 79.255 102.635 28.805 1.00 20.24 204 ARG A CA 1
ATOM 2730 C C . ARG A 1 205 ? 80.436 101.670 28.900 1.00 18.72 204 ARG A C 1
ATOM 2731 O O . ARG A 1 205 ? 80.946 101.407 29.989 1.00 20.70 204 ARG A O 1
ATOM 2752 N N . SER A 1 206 ? 80.865 101.108 27.769 1.00 19.10 205 SER A N 1
ATOM 2753 C CA . SER A 1 206 ? 81.926 100.105 27.806 1.00 17.93 205 SER A CA 1
ATOM 2754 C C . SER A 1 206 ? 83.273 100.715 28.192 1.00 20.17 205 SER A C 1
ATOM 2755 O O . SER A 1 206 ? 84.032 100.123 28.972 1.00 19.46 205 SER A O 1
ATOM 2763 N N . GLN A 1 207 ? 83.598 101.890 27.658 1.00 19.22 206 GLN A N 1
ATOM 2764 C CA . GLN A 1 207 ? 84.885 102.490 27.999 1.00 20.84 206 GLN A CA 1
ATOM 2765 C C . GLN A 1 207 ? 84.917 102.920 29.464 1.00 18.57 206 GLN A C 1
ATOM 2766 O O . GLN A 1 207 ? 85.931 102.738 30.145 1.00 19.99 206 GLN A O 1
ATOM 2780 N N . GLN A 1 208 ? 83.817 103.460 29.979 1.00 18.09 207 GLN A N 1
ATOM 2781 C CA . GLN A 1 208 ? 83.783 103.864 31.377 1.00 21.89 207 GLN A CA 1
ATOM 2782 C C . GLN A 1 208 ? 83.968 102.662 32.300 1.00 23.20 207 GLN A C 1
ATOM 2783 O O . GLN A 1 208 ? 84.696 102.744 33.294 1.00 22.16 207 GLN A O 1
ATOM 2797 N N . ALA A 1 209 ? 83.291 101.552 32.012 1.00 23.31 208 ALA A N 1
ATOM 2798 C CA . ALA A 1 209 ? 83.405 100.380 32.875 1.00 20.37 208 ALA A CA 1
ATOM 2799 C C . ALA A 1 209 ? 84.810 99.788 32.844 1.00 19.11 208 ALA A C 1
ATOM 2800 O O . ALA A 1 209 ? 85.342 99.388 33.887 1.00 23.80 208 ALA A O 1
ATOM 2807 N N . TYR A 1 210 ? 85.442 99.752 31.667 1.00 22.05 209 TYR A N 1
ATOM 2808 C CA . TYR A 1 210 ? 86.788 99.203 31.573 1.00 21.78 209 TYR A CA 1
ATOM 2809 C C . TYR A 1 210 ? 87.779 100.033 32.390 1.00 24.43 209 TYR A C 1
ATOM 2810 O O . TYR A 1 210 ? 88.616 99.480 33.121 1.00 24.91 209 TYR A O 1
ATOM 2828 N N . LYS A 1 211 ? 87.706 101.364 32.287 1.00 22.93 210 LYS A N 1
ATOM 2829 C CA . LYS A 1 211 ? 88.663 102.201 33.009 1.00 22.61 210 LYS A CA 1
ATOM 2830 C C . LYS A 1 211 ? 88.494 102.060 34.517 1.00 24.13 210 LYS A C 1
ATOM 2831 O O . LYS A 1 211 ? 89.484 102.005 35.258 1.00 27.16 210 LYS A O 1
ATOM 2850 N N . SER A 1 212 ? 87.245 102.007 34.992 1.00 25.90 211 SER A N 1
ATOM 2851 C CA . SER A 1 212 ? 87.009 101.858 36.426 1.00 26.94 211 SER A CA 1
ATOM 2852 C C . SER A 1 212 ? 87.597 100.556 36.956 1.00 30.12 211 SER A C 1
ATOM 2853 O O . SER A 1 212 ? 88.082 100.500 38.096 1.00 30.71 211 SER A O 1
ATOM 2861 N N . GLN A 1 213 ? 87.571 99.500 36.137 1.00 27.76 212 GLN A N 1
ATOM 2862 C CA . GLN A 1 213 ? 88.037 98.192 36.586 1.00 33.36 212 GLN A CA 1
ATOM 2863 C C . GLN A 1 213 ? 89.541 98.023 36.425 1.00 34.48 212 GLN A C 1
ATOM 2864 O O . GLN A 1 213 ? 90.192 97.414 37.282 1.00 39.49 212 GLN A O 1
ATOM 2878 N N . HIS A 1 214 ? 90.115 98.544 35.341 1.00 33.74 213 HIS A N 1
ATOM 2879 C CA . HIS A 1 214 ? 91.499 98.245 35.000 1.00 33.47 213 HIS A CA 1
ATOM 2880 C C . HIS A 1 214 ? 92.460 99.418 35.142 1.00 36.95 213 HIS A C 1
ATOM 2881 O O . HIS A 1 214 ? 93.675 99.189 35.169 1.00 39.81 213 HIS A O 1
ATOM 2895 N N . GLY A 1 215 ? 91.965 100.656 35.207 1.00 29.90 214 GLY A N 1
ATOM 2896 C CA . GLY A 1 215 ? 92.834 101.798 35.393 1.00 28.84 214 GLY A CA 1
ATOM 2897 C C . GLY A 1 215 ? 93.541 102.294 34.152 1.00 32.60 214 GLY A C 1
ATOM 2898 O O . GLY A 1 215 ? 94.426 103.150 34.261 1.00 37.10 214 GLY A O 1
ATOM 2902 N N . GLU A 1 216 ? 93.177 101.787 32.972 1.00 28.66 215 GLU A N 1
ATOM 2903 C CA . GLU A 1 216 ? 93.713 102.230 31.691 1.00 33.48 215 GLU A CA 1
ATOM 2904 C C . GLU A 1 216 ? 92.553 102.306 30.709 1.00 23.77 215 GLU A C 1
ATOM 2905 O O . GLU A 1 216 ? 91.555 101.591 30.895 1.00 23.26 215 GLU A O 1
ATOM 2917 N N . PRO A 1 217 ? 92.642 103.140 29.672 1.00 19.82 216 PRO A N 1
ATOM 2918 C CA . PRO A 1 217 ? 91.582 103.153 28.656 1.00 21.75 216 PRO A CA 1
ATOM 2919 C C . PRO A 1 217 ? 91.540 101.859 27.847 1.00 20.75 216 PRO A C 1
ATOM 2920 O O . PRO A 1 217 ? 92.576 101.304 27.474 1.00 21.52 216 PRO A O 1
ATOM 2931 N N . LEU A 1 218 ? 90.317 101.409 27.548 1.00 17.96 217 LEU A N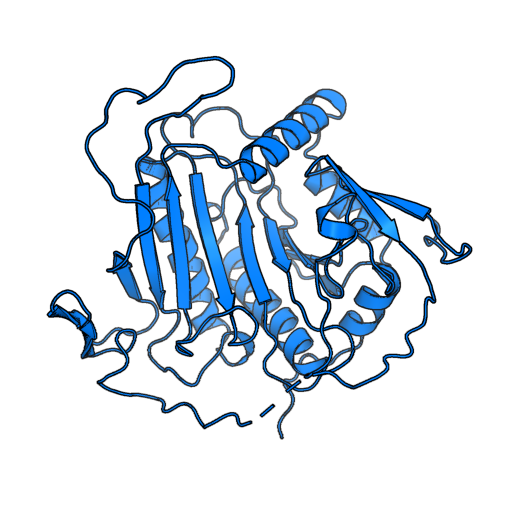 1
ATOM 2932 C CA . LEU A 1 218 ? 90.088 100.160 26.810 1.00 18.13 217 LEU A CA 1
ATOM 2933 C C . LEU A 1 218 ? 90.916 100.084 25.527 1.00 20.92 217 LEU A C 1
ATOM 2934 O O . LEU A 1 218 ? 91.638 99.099 25.287 1.00 18.04 217 LEU A O 1
ATOM 2950 N N . LEU A 1 219 ? 90.835 101.106 24.688 1.00 17.34 218 LEU A N 1
ATOM 2951 C CA . LEU A 1 219 ? 91.466 101.055 23.374 1.00 17.36 218 LEU A CA 1
ATOM 2952 C C . LEU A 1 219 ? 92.972 101.288 23.425 1.00 19.27 218 LEU A C 1
ATOM 2953 O O . LEU A 1 219 ? 93.669 100.893 22.479 1.00 18.74 218 LEU A O 1
ATOM 2969 N N . MET A 1 220 ? 93.496 101.897 24.499 1.00 17.82 219 MET A N 1
ATOM 2970 C CA . MET A 1 220 ? 94.954 101.962 24.665 1.00 19.00 219 MET A CA 1
ATOM 2971 C C . MET A 1 220 ? 95.507 100.574 24.983 1.00 19.16 219 MET A C 1
ATOM 2972 O O . MET A 1 220 ? 96.545 100.169 24.448 1.00 18.93 219 MET A O 1
ATOM 2986 N N . GLU A 1 221 ? 94.818 99.824 25.832 1.00 19.43 220 GLU A N 1
ATOM 2987 C CA . GLU A 1 221 ? 95.239 98.451 26.113 1.00 21.73 220 GLU A CA 1
ATOM 2988 C C . GLU A 1 221 ? 95.059 97.547 24.897 1.00 19.85 220 GLU A C 1
ATOM 2989 O O . GLU A 1 221 ? 95.887 96.647 24.661 1.00 18.71 220 GLU A O 1
ATOM 3001 N N . TYR A 1 222 ? 93.986 97.759 24.121 1.00 17.87 221 TYR A N 1
ATOM 3002 C CA . TYR A 1 222 ? 93.765 96.967 22.911 1.00 16.86 221 TYR A CA 1
ATOM 3003 C C . TYR A 1 222 ? 94.886 97.214 21.895 1.00 20.01 221 TYR A C 1
ATOM 3004 O O . TYR A 1 222 ? 95.415 96.261 21.304 1.00 17.93 221 TYR A O 1
ATOM 3022 N N . SER A 1 223 ? 95.288 98.478 21.709 1.00 19.42 222 SER A N 1
ATOM 3023 C CA . SER A 1 223 ? 96.405 98.788 20.815 1.00 20.85 222 SER A CA 1
ATOM 3024 C C . SER A 1 223 ? 97.687 98.090 21.261 1.00 20.85 222 SER A C 1
ATOM 3025 O O . SER A 1 223 ? 98.422 97.520 20.437 1.00 19.82 222 SER A O 1
ATOM 3033 N N . ARG A 1 224 ? 97.986 98.158 22.561 1.00 18.09 223 ARG A N 1
ATOM 3034 C CA . ARG A 1 224 ? 99.198 97.551 23.098 1.00 20.09 223 ARG A CA 1
ATOM 3035 C C . ARG A 1 224 ? 99.225 96.056 22.809 1.00 21.09 223 ARG A C 1
ATOM 3036 O O 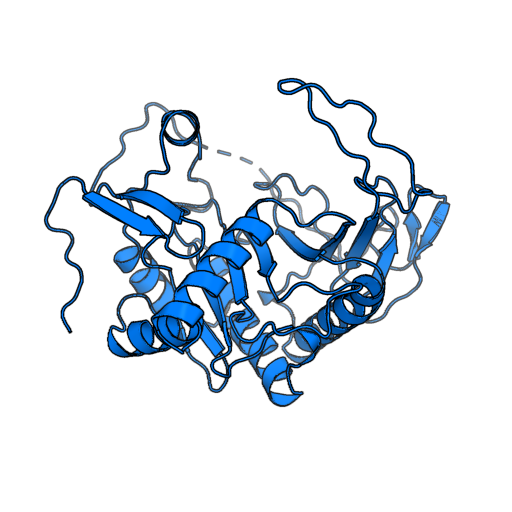. ARG A 1 224 ? 100.250 95.503 22.380 1.00 22.61 223 ARG A O 1
ATOM 3057 N N . GLN A 1 225 ? 98.091 95.389 23.010 1.00 19.09 224 GLN A N 1
ATOM 3058 C CA . GLN A 1 225 ? 98.035 93.945 22.809 1.00 20.47 224 GLN A CA 1
ATOM 3059 C C . GLN A 1 225 ? 98.124 93.572 21.335 1.00 21.46 224 GLN A C 1
ATOM 3060 O O . GLN A 1 225 ? 98.760 92.565 20.995 1.00 21.46 224 GLN A O 1
ATOM 3074 N N . GLU A 1 226 ? 97.488 94.345 20.443 1.00 19.94 225 GLU A N 1
ATOM 3075 C CA . GLU A 1 226 ? 97.546 93.997 19.021 1.00 18.97 225 GLU A CA 1
ATOM 3076 C C . GLU A 1 226 ? 98.935 94.245 18.445 1.00 22.97 225 GLU A C 1
ATOM 3077 O O . GLU A 1 226 ? 99.369 93.532 17.531 1.00 20.11 225 GLU A O 1
ATOM 3089 N N . LEU A 1 227 ? 99.674 95.219 18.980 1.00 21.54 226 LEU A N 1
ATOM 3090 C CA . LEU A 1 227 ? 101.069 95.378 18.576 1.00 21.66 226 LEU A CA 1
ATOM 3091 C C . LEU A 1 227 ? 101.926 94.188 18.999 1.00 23.98 226 LEU A C 1
ATOM 3092 O O . LEU A 1 227 ? 102.862 93.817 18.283 1.00 24.49 226 LEU A O 1
ATOM 3108 N N . LEU A 1 228 ? 101.630 93.565 20.143 1.00 21.67 227 LEU A N 1
ATOM 3109 C CA . LEU A 1 228 ? 102.369 92.370 20.549 1.00 24.14 227 LEU A CA 1
ATOM 3110 C C . LEU A 1 228 ? 101.945 91.133 19.755 1.00 23.51 227 LEU A C 1
ATOM 3111 O O . LEU A 1 228 ? 102.773 90.260 19.457 1.00 25.48 227 LEU A O 1
ATOM 3127 N N . ARG A 1 229 ? 100.651 91.005 19.428 1.00 21.41 228 ARG A N 1
ATOM 3128 C CA . ARG A 1 229 ? 100.155 89.802 18.748 1.00 21.57 228 ARG A CA 1
ATOM 3129 C C . ARG A 1 229 ? 100.409 89.814 17.247 1.00 20.92 228 ARG A C 1
ATOM 3130 O O . ARG A 1 229 ? 100.439 88.734 16.641 1.00 21.84 228 ARG A O 1
ATOM 3151 N N . LYS A 1 230 ? 100.545 90.994 16.655 1.00 20.16 229 LYS A N 1
ATOM 3152 C CA . LYS A 1 230 ? 100.933 91.238 15.270 1.00 21.86 229 LYS A CA 1
ATOM 3153 C C . LYS A 1 230 ? 99.960 90.825 14.160 1.00 18.73 229 LYS A C 1
ATOM 3154 O O . LYS A 1 230 ? 99.863 91.537 13.147 1.00 18.03 229 LYS A O 1
ATOM 3173 N N . GLU A 1 231 ? 99.253 89.713 14.319 1.00 18.85 230 GLU A N 1
ATOM 3174 C CA . GLU A 1 231 ? 98.611 89.071 13.167 1.00 18.36 230 GLU A CA 1
ATOM 3175 C C . GLU A 1 231 ? 97.394 89.816 12.610 1.00 19.50 230 GLU A C 1
ATOM 3176 O O . GLU A 1 231 ? 96.949 89.472 11.504 1.00 18.91 230 GLU A O 1
ATOM 3188 N N . ARG A 1 232 ? 96.837 90.815 13.308 1.00 16.55 231 ARG A N 1
ATOM 3189 C CA . ARG A 1 232 ? 95.740 91.628 12.758 1.00 15.03 231 ARG A CA 1
ATOM 3190 C C . ARG A 1 232 ? 96.184 93.058 12.380 1.00 14.65 231 ARG A C 1
ATOM 3191 O O . ARG A 1 232 ? 95.351 93.888 11.996 1.00 15.89 231 ARG A O 1
ATOM 3212 N N . LEU A 1 233 ? 97.482 93.360 12.425 1.00 15.02 232 LEU A N 1
ATOM 3213 C CA . LEU A 1 233 ? 97.955 94.688 12.019 1.00 15.56 232 LEU A CA 1
ATOM 3214 C C . LEU A 1 233 ? 97.885 94.845 10.498 1.00 17.95 232 LEU A C 1
ATOM 3215 O O . LEU A 1 233 ? 98.055 93.888 9.730 1.00 18.21 232 LEU A O 1
ATOM 3231 N N . VAL A 1 234 ? 97.628 96.075 10.053 1.00 16.61 233 VAL A N 1
ATOM 3232 C CA . VAL A 1 234 ? 97.609 96.419 8.633 1.00 16.13 233 VAL A CA 1
ATOM 3233 C C . VAL A 1 234 ? 98.703 97.434 8.295 1.00 16.14 233 VAL A C 1
ATOM 3234 O O . VAL A 1 234 ? 99.475 97.231 7.352 1.00 18.62 233 VAL A O 1
ATOM 3247 N N . LEU A 1 235 ? 98.779 98.544 9.062 1.00 15.83 234 LEU A N 1
ATOM 3248 C CA . LEU A 1 235 ? 99.800 99.572 8.911 1.00 14.78 234 LEU A CA 1
ATOM 3249 C C . LEU A 1 235 ? 100.198 100.089 10.287 1.00 17.27 234 LEU A C 1
ATOM 3250 O O . LEU A 1 235 ? 99.344 100.227 11.167 1.00 16.35 234 LEU A O 1
ATOM 3266 N N . THR A 1 236 ? 101.486 100.399 10.467 1.00 17.29 235 THR A N 1
ATOM 3267 C CA . THR A 1 236 ? 101.938 101.128 11.646 1.00 19.24 235 THR A CA 1
ATOM 3268 C C . THR A 1 236 ? 102.793 102.322 11.235 1.00 18.35 235 THR A C 1
ATOM 3269 O O . THR A 1 236 ? 103.626 102.214 10.329 1.00 20.75 235 THR A O 1
ATOM 3280 N N . SER A 1 237 ? 102.616 103.451 11.930 1.00 16.00 236 SER A N 1
ATOM 3281 C CA . SER A 1 237 ? 103.440 104.634 11.697 1.00 16.15 236 SER A CA 1
ATOM 3282 C C . SER A 1 237 ? 103.897 105.213 13.033 1.00 18.25 236 SER A C 1
ATOM 3283 O O . SER A 1 237 ? 103.633 104.660 14.105 1.00 20.41 236 SER A O 1
ATOM 3291 N N . GLU A 1 238 ? 104.621 106.340 12.974 1.00 18.18 237 GLU A N 1
ATOM 3292 C CA . GLU A 1 238 ? 105.134 106.929 14.204 1.00 20.00 237 GLU A CA 1
ATOM 3293 C C . GLU A 1 238 ? 104.014 107.274 15.173 1.00 22.73 237 GLU A C 1
ATOM 3294 O O . GLU A 1 238 ? 104.161 107.088 16.385 1.00 20.58 237 GLU A O 1
ATOM 3306 N N . HIS A 1 239 ? 102.881 107.763 14.659 1.00 19.02 238 HIS A N 1
ATOM 3307 C CA . HIS A 1 239 ? 101.817 108.279 15.518 1.00 17.10 238 HIS A CA 1
ATOM 3308 C C . HIS A 1 239 ? 100.471 107.556 15.410 1.00 16.45 238 HIS A C 1
ATOM 3309 O O . HIS A 1 239 ? 99.557 107.917 16.150 1.00 18.26 238 HIS A O 1
ATOM 3323 N N . TRP A 1 240 ? 100.336 106.545 14.546 1.00 15.47 239 TRP A N 1
ATOM 3324 C CA . TRP A 1 240 ? 99.055 105.896 14.294 1.00 15.71 239 TRP A CA 1
ATOM 3325 C C . TRP A 1 240 ? 99.214 104.401 14.026 1.00 18.27 239 TRP A C 1
ATOM 3326 O O . TRP A 1 240 ? 100.300 103.911 13.707 1.00 17.22 239 TRP A O 1
ATOM 3347 N N . LEU A 1 241 ? 98.102 103.677 14.120 1.00 17.07 240 LEU A N 1
ATOM 3348 C CA . LEU A 1 241 ? 98.043 102.336 13.577 1.00 19.29 240 LEU A CA 1
ATOM 3349 C C . LEU A 1 241 ? 96.674 102.016 12.995 1.00 15.13 240 LEU A C 1
ATOM 3350 O O . LEU A 1 241 ? 95.661 102.633 13.334 1.00 15.35 240 LEU A O 1
ATOM 3366 N N . VAL A 1 242 ? 96.682 101.048 12.077 1.00 14.82 241 VAL A N 1
ATOM 3367 C CA . VAL A 1 242 ? 95.494 100.496 11.433 1.00 13.83 241 VAL A CA 1
ATOM 3368 C C . VAL A 1 242 ? 95.515 98.986 11.603 1.00 13.48 241 VAL A C 1
ATOM 3369 O O . VAL A 1 242 ? 96.558 98.351 11.402 1.00 15.38 241 VAL A O 1
ATOM 3382 N N . LEU A 1 243 ? 94.369 98.404 11.967 1.00 14.09 242 LEU A N 1
ATOM 3383 C CA . LEU A 1 243 ? 94.238 96.963 12.166 1.00 13.86 242 LEU A CA 1
ATOM 3384 C C . LEU A 1 243 ? 92.839 96.487 11.800 1.00 14.64 242 LEU A C 1
ATOM 3385 O O . LEU A 1 243 ? 91.898 97.277 11.698 1.00 15.38 242 LEU A O 1
ATOM 3401 N N . VAL A 1 244 ? 92.711 95.176 11.585 1.00 14.99 243 VAL A N 1
ATOM 3402 C CA . VAL A 1 244 ? 91.403 94.536 11.431 1.00 14.60 243 VAL A CA 1
ATOM 3403 C C . VAL A 1 244 ? 90.968 94.047 12.816 1.00 13.77 243 VAL A C 1
ATOM 3404 O O . VAL A 1 244 ? 91.618 93.154 13.372 1.00 15.73 243 VAL A O 1
ATOM 3417 N N . PRO A 1 245 ? 89.888 94.589 13.406 1.00 13.18 244 PRO A N 1
ATOM 3418 C CA . PRO A 1 245 ? 89.587 94.207 14.795 1.00 14.25 244 PRO A CA 1
ATOM 3419 C C . PRO A 1 245 ? 89.254 92.720 14.946 1.00 16.02 244 PRO A C 1
ATOM 3420 O O . PRO A 1 245 ? 88.708 92.073 14.041 1.00 15.01 244 PRO A O 1
ATOM 3431 N N . PHE A 1 246 ? 89.598 92.177 16.119 1.00 16.20 245 PHE A N 1
ATOM 3432 C CA . PHE A 1 246 ? 89.293 90.767 16.447 1.00 15.64 245 PHE A CA 1
ATOM 3433 C C . PHE A 1 246 ? 87.832 90.416 16.192 1.00 15.71 245 PHE A C 1
ATOM 3434 O O . PHE A 1 246 ? 87.517 89.300 15.738 1.00 15.93 245 PHE A O 1
ATOM 3451 N N . TRP A 1 247 ? 86.929 91.377 16.437 1.00 14.47 246 TRP A N 1
ATOM 3452 C CA . TRP A 1 247 ? 85.474 91.240 16.382 1.00 13.74 246 TRP A CA 1
ATOM 3453 C C . TRP A 1 247 ? 84.850 91.862 15.134 1.00 13.73 246 TRP A C 1
ATOM 3454 O O . TRP A 1 247 ? 83.637 92.142 15.126 1.00 15.08 246 TRP A O 1
ATOM 3475 N N . ALA A 1 248 ? 85.633 92.112 14.086 1.00 14.76 247 ALA A N 1
ATOM 3476 C CA . ALA A 1 248 ? 85.125 92.764 12.887 1.00 14.35 247 ALA A CA 1
ATOM 3477 C C . ALA A 1 248 ? 83.944 92.020 12.275 1.00 13.67 247 ALA A C 1
ATOM 3478 O O . ALA A 1 248 ? 83.912 90.783 12.287 1.00 14.32 247 ALA A O 1
ATOM 3485 N N . THR A 1 249 ? 82.991 92.769 11.718 1.00 14.52 248 THR A N 1
ATOM 3486 C CA . THR A 1 249 ? 81.819 92.197 11.055 1.00 13.99 248 THR A CA 1
ATOM 3487 C C . THR A 1 249 ? 81.840 92.290 9.536 1.00 17.70 248 THR A C 1
ATOM 3488 O O . THR A 1 249 ? 81.378 91.374 8.873 1.00 22.41 248 THR A O 1
ATOM 3499 N N . TRP A 1 250 ? 82.385 93.407 8.920 1.00 14.27 249 TRP A N 1
ATOM 3500 C CA . TRP A 1 250 ? 82.494 93.500 7.461 1.00 14.52 249 TRP A CA 1
ATOM 3501 C C . TRP A 1 250 ? 83.824 92.900 6.984 1.00 13.88 249 TRP A C 1
ATOM 3502 O O . TRP A 1 250 ? 84.812 92.863 7.740 1.00 15.24 249 TRP A O 1
ATOM 3523 N N . PRO A 1 251 ? 83.900 92.394 5.746 1.00 14.49 250 PRO A N 1
ATOM 3524 C CA . PRO A 1 251 ? 85.054 91.512 5.399 1.00 14.16 250 PRO A CA 1
ATOM 3525 C C . PRO A 1 251 ? 86.415 92.151 5.621 1.00 14.57 250 PRO A C 1
ATOM 3526 O O . PRO A 1 251 ? 87.272 91.523 6.274 1.00 14.52 250 PRO A O 1
ATOM 3537 N N . TYR A 1 252 ? 86.665 93.344 5.065 1.00 13.09 251 TYR A N 1
ATOM 3538 C CA . TYR A 1 252 ? 87.940 94.059 5.191 1.00 13.80 251 TYR A CA 1
ATOM 3539 C C . TYR A 1 252 ? 87.814 95.321 6.050 1.00 14.52 251 TYR A C 1
ATOM 3540 O O . TYR A 1 252 ? 88.533 96.311 5.836 1.00 14.70 251 TYR A O 1
ATOM 3558 N N . GLN A 1 253 ? 86.922 95.274 7.053 1.00 14.40 252 GLN A N 1
ATOM 3559 C CA . GLN A 1 253 ? 86.787 96.314 8.069 1.00 13.22 252 GLN A CA 1
ATOM 3560 C C . GLN A 1 253 ? 88.110 96.632 8.756 1.00 13.40 252 GLN A C 1
ATOM 3561 O O . GLN A 1 253 ? 88.887 95.727 9.081 1.00 15.61 252 GLN A O 1
ATOM 3575 N N . THR A 1 254 ? 88.355 97.949 9.001 1.00 13.33 253 THR A N 1
ATOM 3576 C CA . THR A 1 254 ? 89.506 98.352 9.798 1.00 15.15 253 THR A CA 1
ATOM 3577 C C . THR A 1 254 ? 89.124 99.347 10.897 1.00 12.23 253 THR A C 1
ATOM 3578 O O . THR A 1 254 ? 88.029 99.965 10.878 1.00 14.57 253 THR A O 1
ATOM 3589 N N . LEU A 1 255 ? 90.054 99.458 11.866 1.00 13.74 254 LEU A N 1
ATOM 3590 C CA . LEU A 1 255 ? 90.046 100.424 12.961 1.00 15.44 254 LEU A CA 1
ATOM 3591 C C . LEU A 1 255 ? 91.335 101.231 12.887 1.00 14.14 254 LEU A C 1
ATOM 3592 O O . LEU A 1 255 ? 92.416 100.638 12.779 1.00 15.75 254 LEU A O 1
ATOM 3608 N N . LEU A 1 256 ? 91.220 102.558 12.952 1.00 13.23 255 LEU A N 1
ATOM 3609 C CA . LEU A 1 256 ? 92.335 103.512 12.841 1.00 13.25 255 LEU A CA 1
ATOM 3610 C C . LEU A 1 256 ? 92.392 104.327 14.128 1.00 16.90 255 LEU A C 1
ATOM 3611 O O . LEU A 1 256 ? 91.389 104.942 14.517 1.00 15.95 255 LEU A O 1
ATOM 3627 N N . LEU A 1 257 ? 93.530 104.323 14.819 1.00 16.31 256 LEU A N 1
ATOM 3628 C CA . LEU A 1 257 ? 93.579 105.110 16.044 1.00 19.36 256 LEU A CA 1
ATOM 3629 C C . LEU A 1 257 ? 94.994 105.595 16.345 1.00 15.29 256 LEU A C 1
ATOM 3630 O O . LEU A 1 257 ? 95.987 105.009 15.880 1.00 15.64 256 LEU A O 1
ATOM 3646 N N . PRO A 1 258 ? 95.117 106.678 17.105 1.00 15.39 257 PRO A N 1
ATOM 3647 C CA . PRO A 1 258 ? 96.444 107.198 17.451 1.00 15.76 257 PRO A CA 1
ATOM 3648 C C . PRO A 1 258 ? 97.123 106.376 18.530 1.00 21.32 257 PRO A C 1
ATOM 3649 O O . PRO A 1 258 ? 96.480 105.694 19.336 1.00 17.85 257 PRO A O 1
ATOM 3660 N N . ARG A 1 259 ? 98.466 106.437 18.526 1.00 17.99 258 ARG A N 1
ATOM 3661 C CA . ARG A 1 259 ? 99.227 105.729 19.541 1.00 17.07 258 ARG A CA 1
ATOM 3662 C C . ARG A 1 259 ? 99.220 106.459 20.887 1.00 18.40 258 ARG A C 1
ATOM 3663 O O . ARG A 1 259 ? 99.303 105.807 21.937 1.00 23.01 258 ARG A O 1
ATOM 3684 N N . ARG A 1 260 ? 99.182 107.794 20.869 1.00 18.67 259 ARG A N 1
ATOM 3685 C CA . ARG A 1 260 ? 99.032 108.599 22.072 1.00 18.74 259 ARG A CA 1
ATOM 3686 C C . ARG A 1 260 ? 97.585 108.556 22.547 1.00 17.49 259 ARG A C 1
ATOM 3687 O O . ARG A 1 260 ? 96.666 108.409 21.752 1.00 17.62 259 ARG A O 1
ATOM 3708 N N . HIS A 1 261 ? 97.393 108.700 23.864 1.00 18.09 260 HIS A N 1
ATOM 3709 C CA . HIS A 1 261 ? 96.041 108.860 24.424 1.00 18.00 260 HIS A CA 1
ATOM 3710 C C . HIS A 1 261 ? 95.491 110.254 24.096 1.00 19.13 260 HIS A C 1
ATOM 3711 O O . HIS A 1 261 ? 95.996 111.273 24.592 1.00 20.66 260 HIS A O 1
ATOM 3725 N N . VAL A 1 262 ? 94.445 110.287 23.266 1.00 18.45 261 VAL A N 1
ATOM 3726 C CA . VAL A 1 262 ? 93.866 111.501 22.704 1.00 17.90 261 VAL A CA 1
ATOM 3727 C C . VAL A 1 262 ? 92.348 111.358 22.763 1.00 18.56 261 VAL A C 1
ATOM 3728 O O . VAL A 1 262 ? 91.799 110.407 22.195 1.00 19.52 261 VAL A O 1
ATOM 3741 N N . ARG A 1 263 ? 91.665 112.316 23.408 1.00 17.70 262 ARG A N 1
ATOM 3742 C CA . ARG A 1 263 ? 90.213 112.173 23.592 1.00 18.52 262 ARG A CA 1
ATOM 3743 C C . ARG A 1 263 ? 89.395 112.653 22.393 1.00 16.30 262 ARG A C 1
ATOM 3744 O O . ARG A 1 263 ? 88.335 112.074 22.094 1.00 15.92 262 ARG A O 1
ATOM 3765 N N . ARG A 1 264 ? 89.834 113.719 21.716 1.00 19.01 263 ARG A N 1
ATOM 3766 C CA . ARG A 1 264 ? 89.057 114.327 20.639 1.00 18.69 263 ARG A CA 1
ATOM 3767 C C . ARG A 1 264 ? 89.984 114.790 19.512 1.00 19.89 263 ARG A C 1
ATOM 3768 O O . ARG A 1 264 ? 91.158 115.127 19.719 1.00 18.59 263 ARG A O 1
ATOM 3789 N N . LEU A 1 265 ? 89.410 114.884 18.315 1.00 17.66 264 LEU A N 1
ATOM 3790 C CA . LEU A 1 265 ? 90.192 115.197 17.126 1.00 19.98 264 LEU A CA 1
ATOM 3791 C C . LEU A 1 265 ? 90.935 116.534 17.155 1.00 20.61 264 LEU A C 1
ATOM 3792 O O . LEU A 1 265 ? 92.081 116.566 16.667 1.00 22.93 264 LEU A O 1
ATOM 3808 N N . PRO A 1 266 ? 90.401 117.635 17.702 1.00 19.08 265 PRO A N 1
ATOM 3809 C CA . PRO A 1 266 ? 91.184 118.894 17.678 1.00 19.81 265 PRO A CA 1
ATOM 3810 C C . PRO A 1 266 ? 92.468 118.855 18.495 1.00 19.85 265 PRO A C 1
ATOM 3811 O O . PRO A 1 266 ? 93.326 119.725 18.318 1.00 20.78 265 PRO A O 1
ATOM 3822 N N . GLU A 1 267 ? 92.636 117.858 19.385 1.00 20.93 266 GLU A N 1
ATOM 3823 C CA . GLU A 1 267 ? 93.856 117.783 20.191 1.00 24.07 266 GLU A CA 1
ATOM 3824 C C . GLU A 1 267 ? 95.070 117.292 19.407 1.00 21.54 266 GLU A C 1
ATOM 3825 O O . GLU A 1 267 ? 96.191 117.342 19.941 1.00 20.28 266 GLU A O 1
ATOM 3837 N N . LEU A 1 268 ? 94.897 116.820 18.180 1.00 19.03 267 LEU A N 1
ATOM 3838 C CA . LEU A 1 268 ? 96.040 116.302 17.432 1.00 21.96 267 LEU A CA 1
ATOM 3839 C C . LEU A 1 268 ? 97.029 117.431 17.110 1.00 19.96 267 LEU A C 1
ATOM 3840 O O . LEU A 1 268 ? 96.618 118.526 16.687 1.00 21.14 267 LEU A O 1
ATOM 3856 N N . THR A 1 269 ? 98.327 117.172 17.342 1.00 20.60 268 THR A N 1
ATOM 3857 C CA . THR A 1 269 ? 99.386 118.122 17.044 1.00 20.18 268 THR A CA 1
ATOM 3858 C C . THR A 1 269 ? 99.611 118.226 15.529 1.00 18.43 268 THR A C 1
ATOM 3859 O O . THR A 1 269 ? 99.194 117.349 14.777 1.00 18.71 268 THR A O 1
ATOM 3870 N N . PRO A 1 270 ? 100.289 119.271 15.065 1.00 20.38 269 PRO A N 1
ATOM 3871 C CA . PRO A 1 270 ? 100.605 119.325 13.621 1.00 19.17 269 PRO A CA 1
ATOM 3872 C C . PRO A 1 270 ? 101.288 118.062 13.101 1.00 19.80 269 PRO A C 1
ATOM 3873 O O . PRO A 1 270 ? 100.897 117.544 12.038 1.00 20.31 269 PRO A O 1
ATOM 3884 N N . ALA A 1 271 ? 102.295 117.535 13.823 1.00 20.34 270 ALA A N 1
ATOM 3885 C CA . ALA A 1 271 ? 102.959 116.312 13.379 1.00 21.24 270 ALA A CA 1
ATOM 3886 C C . ALA A 1 271 ? 101.994 115.129 13.338 1.00 20.21 270 ALA A C 1
ATOM 3887 O O . ALA A 1 271 ? 102.067 114.287 12.432 1.00 19.75 270 ALA A O 1
ATOM 3894 N N . GLU A 1 272 ? 101.067 115.052 14.303 1.00 18.14 271 GLU A N 1
ATOM 3895 C CA . GLU A 1 272 ? 100.105 113.946 14.297 1.00 18.37 271 GLU A CA 1
ATOM 3896 C C . GLU A 1 272 ? 99.121 114.084 13.136 1.00 16.16 271 GLU A C 1
ATOM 3897 O O . GLU A 1 272 ? 98.657 113.067 12.581 1.00 15.62 271 GLU A O 1
ATOM 3909 N N . ARG A 1 273 ? 98.807 115.335 12.751 1.00 17.98 272 ARG A N 1
ATOM 3910 C CA . ARG A 1 273 ? 97.858 115.562 11.657 1.00 15.46 272 ARG A CA 1
ATOM 3911 C C . ARG A 1 273 ? 98.484 115.224 10.303 1.00 15.96 272 ARG A C 1
ATOM 3912 O O . ARG A 1 273 ? 97.813 114.647 9.429 1.00 15.76 272 ARG A O 1
ATOM 3933 N N . ASP A 1 274 ? 99.750 115.619 10.084 1.00 16.73 273 ASP A N 1
ATOM 3934 C CA . ASP A 1 274 ? 100.450 115.223 8.857 1.00 16.46 273 ASP A CA 1
ATOM 3935 C C . ASP A 1 274 ? 100.581 113.698 8.746 1.00 15.87 273 ASP A C 1
ATOM 3936 O O . ASP A 1 274 ? 100.445 113.127 7.652 1.00 17.66 273 ASP A O 1
ATOM 3945 N N . ASP A 1 275 ? 100.889 113.024 9.859 1.00 16.33 274 ASP A N 1
ATOM 3946 C CA . ASP A 1 275 ? 101.049 111.567 9.849 1.00 17.53 274 ASP A CA 1
ATOM 3947 C C . ASP A 1 275 ? 99.700 110.864 9.639 1.00 16.20 274 ASP A C 1
ATOM 3948 O O . ASP A 1 275 ? 99.658 109.792 9.029 1.00 17.60 274 ASP A O 1
ATOM 3957 N N . LEU A 1 276 ? 98.603 111.452 10.127 1.00 15.52 275 LEU A N 1
ATOM 3958 C CA . LEU A 1 276 ? 97.274 110.915 9.841 1.00 16.04 275 LEU A CA 1
ATOM 3959 C C . LEU A 1 276 ? 96.968 111.000 8.353 1.00 16.74 275 LEU A C 1
ATOM 3960 O O . LEU A 1 276 ? 96.451 110.045 7.759 1.00 16.48 275 LEU A O 1
ATOM 3976 N N . ALA A 1 277 ? 97.277 112.148 7.729 1.00 16.23 276 ALA A N 1
ATOM 3977 C CA . ALA A 1 277 ? 97.091 112.309 6.284 1.00 17.64 276 ALA A CA 1
ATOM 3978 C C . ALA A 1 277 ? 97.890 111.264 5.503 1.00 18.26 276 ALA A C 1
ATOM 3979 O O . ALA A 1 277 ? 97.367 110.658 4.554 1.00 16.80 276 ALA A O 1
ATOM 3986 N N . SER A 1 278 ? 99.137 111.006 5.911 1.00 16.29 277 SER A N 1
ATOM 3987 C CA . SER A 1 278 ? 99.965 110.020 5.230 1.00 17.29 277 SER A CA 1
ATOM 3988 C C . SER A 1 278 ? 99.445 108.585 5.395 1.00 16.58 277 SER A C 1
ATOM 3989 O O . SER A 1 278 ? 99.384 107.825 4.419 1.00 17.79 277 SER A O 1
ATOM 3997 N N . ILE A 1 279 ? 99.076 108.176 6.611 1.00 15.50 278 ILE A N 1
ATOM 3998 C CA . ILE A 1 279 ? 98.618 106.797 6.798 1.00 14.84 278 ILE A CA 1
ATOM 3999 C C . ILE A 1 279 ? 97.230 106.566 6.176 1.00 15.70 278 ILE A C 1
ATOM 4000 O O . ILE A 1 279 ? 96.949 105.451 5.703 1.00 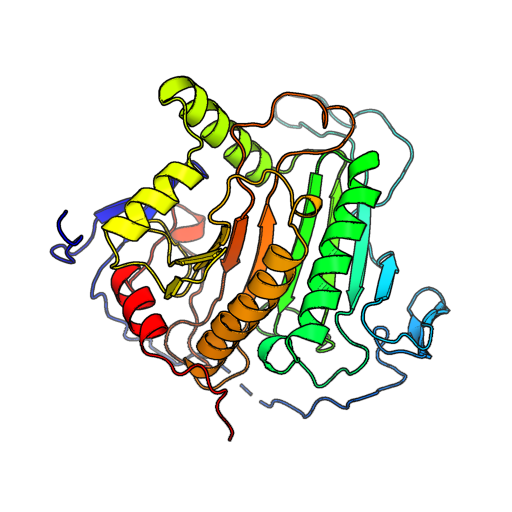16.51 278 ILE A O 1
ATOM 4016 N N . MET A 1 280 ? 96.353 107.583 6.148 1.00 15.81 279 MET A N 1
ATOM 4017 C CA . MET A 1 280 ? 95.081 107.444 5.434 1.00 15.94 279 MET A CA 1
ATOM 4018 C C . MET A 1 280 ? 95.317 107.244 3.937 1.00 15.67 279 MET A C 1
ATOM 4019 O O . MET A 1 280 ? 94.684 106.383 3.304 1.00 16.08 279 MET A O 1
ATOM 4033 N N . LYS A 1 281 ? 96.257 107.991 3.359 1.00 15.03 280 LYS A N 1
ATOM 4034 C CA . LYS A 1 281 ? 96.585 107.817 1.945 1.00 15.89 280 LYS A CA 1
ATOM 4035 C C . LYS A 1 281 ? 97.051 106.385 1.675 1.00 15.87 280 LYS A C 1
ATOM 4036 O O . LYS A 1 281 ? 96.624 105.761 0.687 1.00 17.26 280 LYS A O 1
ATOM 4055 N N . LYS A 1 282 ? 97.918 105.838 2.557 1.00 15.77 281 LYS A N 1
ATOM 4056 C CA . LYS A 1 282 ? 98.398 104.462 2.369 1.00 15.00 281 LYS A CA 1
ATOM 4057 C C . LYS A 1 282 ? 97.274 103.432 2.536 1.00 15.98 281 LYS A C 1
ATOM 4058 O O . LYS A 1 282 ? 97.175 102.475 1.742 1.00 15.97 281 LYS A O 1
ATOM 4077 N N . LEU A 1 283 ? 96.422 103.575 3.556 1.00 15.70 282 LEU A N 1
ATOM 4078 C CA . LEU A 1 283 ? 95.332 102.620 3.749 1.00 15.49 282 LEU A CA 1
ATOM 4079 C C . LEU A 1 283 ? 94.383 102.632 2.561 1.00 15.52 282 LEU A C 1
ATOM 4080 O O . LEU A 1 283 ? 93.997 101.583 2.035 1.00 14.78 282 LEU A O 1
ATOM 4096 N N . LEU A 1 284 ? 93.942 103.823 2.150 1.00 15.89 283 LEU A N 1
ATOM 4097 C CA . LEU A 1 284 ? 92.941 103.900 1.090 1.00 14.93 283 LEU A CA 1
ATOM 4098 C C . LEU A 1 284 ? 93.512 103.475 -0.253 1.00 17.07 283 LEU A C 1
ATOM 4099 O O . LEU A 1 284 ? 92.752 102.962 -1.097 1.00 16.06 283 LEU A O 1
ATOM 4115 N N . THR A 1 285 ? 94.837 103.630 -0.461 1.00 16.54 284 THR A N 1
ATOM 4116 C CA . THR A 1 285 ? 95.466 103.115 -1.675 1.00 15.84 284 THR A CA 1
ATOM 4117 C C . THR A 1 285 ? 95.523 101.588 -1.655 1.00 14.26 284 THR A C 1
ATOM 4118 O O . THR A 1 285 ? 95.206 100.933 -2.657 1.00 17.18 284 THR A O 1
ATOM 4129 N N . LYS A 1 286 ? 95.872 100.995 -0.514 1.00 14.50 285 LYS A N 1
ATOM 4130 C CA . LYS A 1 286 ? 95.782 99.539 -0.379 1.00 19.37 285 LYS A CA 1
ATOM 4131 C C . LYS A 1 286 ? 94.355 99.043 -0.678 1.00 15.80 285 LYS A C 1
ATOM 4132 O O . LYS A 1 286 ? 94.158 98.070 -1.411 1.00 17.04 285 LYS A O 1
ATOM 4151 N N . TYR A 1 287 ? 93.335 99.709 -0.117 1.00 15.32 286 TYR A N 1
ATOM 4152 C CA . TYR A 1 287 ? 91.952 99.322 -0.368 1.00 16.98 286 TYR A CA 1
ATOM 4153 C C . TYR A 1 287 ? 91.615 99.339 -1.865 1.00 15.87 286 TYR A C 1
ATOM 4154 O O . TYR A 1 287 ? 90.956 98.399 -2.354 1.00 15.89 286 TYR A O 1
ATOM 4172 N N . ASP A 1 288 ? 92.015 100.396 -2.601 1.00 15.61 287 ASP A N 1
ATOM 4173 C CA . ASP A 1 288 ? 91.772 100.437 -4.047 1.00 14.21 287 ASP A CA 1
ATOM 4174 C C . ASP A 1 288 ? 92.526 99.309 -4.767 1.00 16.11 287 ASP A C 1
ATOM 4175 O O . ASP A 1 288 ? 92.027 98.745 -5.752 1.00 16.06 287 ASP A O 1
ATOM 4184 N N . ASN A 1 289 ? 93.755 98.978 -4.307 1.00 15.58 288 ASN A N 1
ATOM 4185 C CA . ASN A 1 289 ? 94.527 97.932 -4.967 1.00 18.00 288 ASN A CA 1
ATOM 4186 C C . ASN A 1 289 ? 93.957 96.514 -4.749 1.00 15.37 288 ASN A C 1
ATOM 4187 O O . ASN A 1 289 ? 94.265 95.611 -5.554 1.00 18.91 288 ASN A O 1
ATOM 4198 N N . LEU A 1 290 ? 93.163 96.293 -3.696 1.00 16.25 289 LEU A N 1
ATOM 4199 C CA . LEU A 1 290 ? 92.694 94.945 -3.362 1.00 16.03 289 LEU A CA 1
ATOM 4200 C C . LEU A 1 290 ? 91.966 94.283 -4.530 1.00 16.82 289 LEU A C 1
ATOM 4201 O O . LEU A 1 290 ? 92.300 93.154 -4.928 1.00 19.54 289 LEU A O 1
ATOM 4217 N N . PHE A 1 291 ? 90.970 94.971 -5.097 1.00 17.58 290 PHE A N 1
ATOM 4218 C CA . PHE A 1 291 ? 90.235 94.470 -6.244 1.00 19.32 290 PHE A CA 1
ATOM 4219 C C . PHE A 1 291 ? 90.366 95.381 -7.459 1.00 19.16 290 PHE A C 1
ATOM 4220 O O . PHE A 1 291 ? 89.523 95.324 -8.365 1.00 20.47 290 PHE A O 1
ATOM 4237 N N . GLU A 1 292 ? 91.401 96.230 -7.501 1.00 17.24 291 GLU A N 1
ATOM 4238 C CA . GLU A 1 292 ? 91.661 97.138 -8.620 1.00 17.00 291 GLU A CA 1
ATOM 4239 C C . GLU A 1 292 ? 90.386 97.869 -9.069 1.00 19.05 291 GLU A C 1
ATOM 4240 O O . GLU A 1 292 ? 89.952 97.788 -10.215 1.00 19.30 291 GLU A O 1
ATOM 4252 N N . THR A 1 293 ? 89.824 98.632 -8.132 1.00 18.81 292 THR A N 1
ATOM 4253 C CA . THR A 1 293 ? 88.612 99.423 -8.346 1.00 16.41 292 THR A CA 1
ATOM 4254 C C . THR A 1 293 ? 88.566 100.511 -7.274 1.00 19.21 292 THR A C 1
ATOM 4255 O O . THR A 1 293 ? 89.233 100.425 -6.245 1.00 21.45 292 THR A O 1
ATOM 4266 N N . SER A 1 294 ? 87.767 101.543 -7.521 1.00 16.61 293 SER A N 1
ATOM 4267 C CA . SER A 1 294 ? 87.575 102.580 -6.502 1.00 15.88 293 SER A CA 1
ATOM 4268 C C . SER A 1 294 ? 86.728 101.988 -5.372 1.00 18.20 293 SER A C 1
ATOM 4269 O O . SER A 1 294 ? 85.541 101.702 -5.569 1.00 16.20 293 SER A O 1
ATOM 4277 N N . PHE A 1 295 ? 87.323 101.804 -4.191 1.00 15.48 294 PHE A N 1
ATOM 4278 C CA . PHE A 1 295 ? 86.747 100.938 -3.124 1.00 15.78 294 PHE A CA 1
ATOM 4279 C C . PHE A 1 295 ? 85.659 101.669 -2.354 1.00 16.44 294 PHE A C 1
ATOM 4280 O O . PHE A 1 295 ? 85.933 102.723 -1.768 1.00 13.84 294 PHE A O 1
ATOM 4297 N N . PRO A 1 296 ? 84.427 101.148 -2.327 1.00 14.20 295 PRO A N 1
ATOM 4298 C CA . PRO A 1 296 ? 83.354 101.792 -1.558 1.00 12.70 295 PRO A CA 1
ATOM 4299 C C . PRO A 1 296 ? 83.419 101.474 -0.064 1.00 13.30 295 PRO A C 1
ATOM 4300 O O . PRO A 1 296 ? 83.924 100.422 0.361 1.00 15.00 295 PRO A O 1
ATOM 4311 N N . TYR A 1 297 ? 82.830 102.376 0.734 1.00 13.09 296 TYR A N 1
ATOM 4312 C CA . TYR A 1 297 ? 82.713 102.178 2.176 1.00 11.84 296 TYR A CA 1
ATOM 4313 C C . TYR A 1 297 ? 81.883 103.291 2.819 1.00 14.73 296 TYR A C 1
ATOM 4314 O O . TYR A 1 297 ? 81.637 104.341 2.215 1.00 13.30 296 TYR A O 1
ATOM 4332 N N . SER A 1 298 ? 81.485 103.053 4.080 1.00 14.06 297 SER A N 1
ATOM 4333 C CA . SER A 1 298 ? 81.132 104.101 5.039 1.00 15.08 297 SER A CA 1
ATOM 4334 C C . SER A 1 298 ? 82.237 104.168 6.099 1.00 15.89 297 SER A C 1
ATOM 4335 O O . SER A 1 298 ? 82.738 103.124 6.534 1.00 14.64 297 SER A O 1
ATOM 4343 N N . MET A 1 299 ? 82.647 105.380 6.493 1.00 14.17 298 MET A N 1
ATOM 4344 C CA . MET A 1 299 ? 83.542 105.531 7.638 1.00 13.03 298 MET A CA 1
ATOM 4345 C C . MET A 1 299 ? 83.133 106.708 8.518 1.00 13.03 298 MET A C 1
ATOM 4346 O O . MET A 1 299 ? 82.370 107.590 8.092 1.00 14.62 298 MET A O 1
ATOM 4360 N N . GLY A 1 300 ? 83.629 106.713 9.769 1.00 14.15 299 GLY A N 1
ATOM 4361 C CA . GLY A 1 300 ? 83.498 107.929 10.585 1.00 15.08 299 GLY A CA 1
ATOM 4362 C C . GLY A 1 300 ? 84.327 107.909 11.856 1.00 14.85 299 GLY A C 1
ATOM 4363 O O . GLY A 1 300 ? 84.963 106.908 12.202 1.00 14.12 299 GLY A O 1
ATOM 4367 N N . TRP A 1 301 ? 84.306 109.057 12.553 1.00 14.32 300 TRP A N 1
ATOM 4368 C CA . TRP A 1 301 ? 85.118 109.316 13.738 1.00 13.66 300 TRP A CA 1
ATOM 4369 C C . TRP A 1 301 ? 84.290 109.304 15.020 1.00 13.32 300 TRP A C 1
ATOM 4370 O O . TRP A 1 301 ? 83.181 109.863 15.064 1.00 15.40 300 TRP A O 1
ATOM 4391 N N . HIS A 1 302 ? 84.857 108.721 16.081 1.00 14.38 301 HIS A N 1
ATOM 4392 C CA . HIS A 1 302 ? 84.272 108.717 17.415 1.00 13.34 301 HIS A CA 1
ATOM 4393 C C . HIS A 1 302 ? 85.271 109.282 18.426 1.00 16.81 301 HIS A C 1
ATOM 4394 O O . HIS A 1 302 ? 86.380 108.752 18.562 1.00 17.14 301 HIS A O 1
ATOM 4408 N N . GLY A 1 303 ? 84.873 110.331 19.149 1.00 15.65 302 GLY A N 1
ATOM 4409 C CA . GLY A 1 303 ? 85.665 110.902 20.230 1.00 18.43 302 GLY A CA 1
ATOM 4410 C C . GLY A 1 303 ? 84.787 111.256 21.419 1.00 17.95 302 GLY A C 1
ATOM 4411 O O . GLY A 1 303 ? 83.574 111.065 21.379 1.00 16.81 302 GLY A O 1
ATOM 4415 N N . ALA A 1 304 ? 85.405 111.791 22.472 1.00 15.86 303 ALA A N 1
ATOM 4416 C CA . ALA A 1 304 ? 84.655 112.082 23.701 1.00 16.43 303 ALA A CA 1
ATOM 4417 C C . ALA A 1 304 ? 83.516 113.074 23.453 1.00 17.50 303 ALA A C 1
ATOM 4418 O O . ALA A 1 304 ? 83.675 114.033 22.683 1.00 17.39 303 ALA A O 1
ATOM 4425 N N . PRO A 1 305 ? 82.354 112.881 24.097 1.00 18.81 304 PRO A N 1
ATOM 4426 C CA . PRO A 1 305 ? 81.256 113.851 23.958 1.00 19.24 304 PRO A CA 1
ATOM 4427 C C . PRO A 1 305 ? 81.672 115.283 24.291 1.00 22.55 304 PRO A C 1
ATOM 4428 O O . PRO A 1 305 ? 82.569 115.524 25.109 1.00 20.91 304 PRO A O 1
ATOM 4439 N N . THR A 1 306 ? 80.983 116.230 23.646 1.00 19.69 305 THR A N 1
ATOM 4440 C CA . THR A 1 306 ? 81.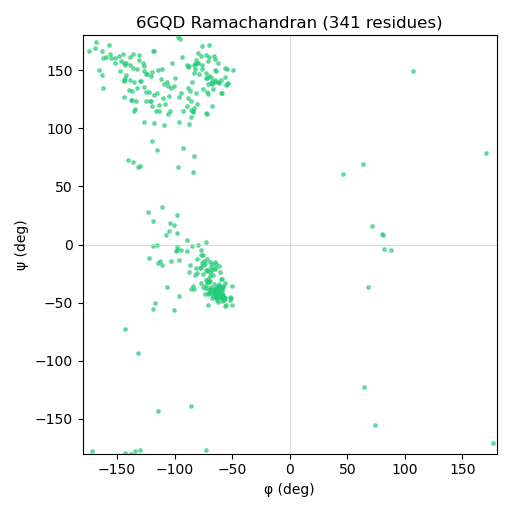242 117.664 23.751 1.00 21.35 305 THR A CA 1
ATOM 4441 C C . THR A 1 306 ? 80.056 118.364 24.415 1.00 18.78 305 THR A C 1
ATOM 4442 O O . THR A 1 306 ? 79.468 117.826 25.359 1.00 25.03 305 THR A O 1
ATOM 4453 N N . GLY A 1 307 ? 79.722 119.570 23.986 1.00 25.71 306 GLY A N 1
ATOM 4454 C CA . GLY A 1 307 ? 78.536 120.218 24.571 1.00 33.64 306 GLY A CA 1
ATOM 4455 C C . GLY A 1 307 ? 78.775 120.724 25.992 1.00 36.22 306 GLY A C 1
ATOM 4456 O O . GLY A 1 307 ? 79.906 120.999 26.411 1.00 28.98 306 GLY A O 1
ATOM 4460 N N . SER A 1 308 ? 77.673 120.846 26.745 1.00 31.15 307 SER A N 1
ATOM 4461 C CA . SER A 1 308 ? 77.750 121.534 28.032 1.00 41.67 307 SER A CA 1
ATOM 4462 C C . SER A 1 308 ? 78.586 120.777 29.060 1.00 37.14 307 SER A C 1
ATOM 4463 O O . SER A 1 308 ? 79.082 121.398 30.009 1.00 39.19 307 SER A O 1
ATOM 4471 N N . GLU A 1 309 ? 78.773 119.467 28.890 1.00 35.40 308 GLU A N 1
ATOM 4472 C CA . GLU A 1 309 ? 79.569 118.679 29.821 1.00 30.62 308 GLU A CA 1
ATOM 4473 C C . GLU A 1 309 ? 80.980 118.401 29.307 1.00 30.67 308 GLU A C 1
ATOM 4474 O O . GLU A 1 309 ? 81.660 117.513 29.830 1.00 30.27 308 GLU A O 1
ATOM 4486 N N . ALA A 1 310 ? 81.437 119.142 28.301 1.00 27.78 309 ALA A N 1
ATOM 4487 C CA . ALA A 1 310 ? 82.736 118.853 27.695 1.00 28.82 309 ALA A CA 1
ATOM 4488 C C . ALA A 1 310 ? 83.894 118.955 28.687 1.00 39.99 309 ALA A C 1
ATOM 4489 O O . ALA A 1 310 ? 84.939 118.329 28.458 1.00 26.75 309 ALA A O 1
ATOM 4496 N N . GLY A 1 311 ? 83.739 119.714 29.772 1.00 36.60 310 GLY A N 1
ATOM 4497 C CA . GLY A 1 311 ? 84.779 119.866 30.761 1.00 35.41 310 GLY A CA 1
ATOM 4498 C C . GLY A 1 311 ? 84.835 118.797 31.832 1.00 38.03 310 GLY A C 1
ATOM 4499 O O . GLY A 1 311 ? 85.713 118.844 32.705 1.00 33.39 310 GLY A O 1
ATOM 4503 N N . ALA A 1 312 ? 83.919 117.833 31.802 1.00 31.59 311 ALA A N 1
ATOM 4504 C CA . ALA A 1 312 ? 83.926 116.758 32.778 1.00 30.75 311 ALA A CA 1
ATOM 4505 C C . ALA A 1 312 ? 85.078 115.793 32.490 1.00 35.45 311 ALA A C 1
ATOM 4506 O O . ALA A 1 312 ? 85.888 115.994 31.577 1.00 36.42 311 ALA A O 1
ATOM 4513 N N . ASN A 1 313 ? 85.141 114.721 33.283 1.00 29.14 312 ASN A N 1
ATOM 4514 C CA . ASN A 1 313 ? 86.216 113.738 33.130 1.00 25.66 312 ASN A CA 1
ATOM 4515 C C . ASN A 1 313 ? 85.845 112.742 32.045 1.00 23.46 312 ASN A C 1
ATOM 4516 O O . ASN A 1 313 ? 84.871 111.983 32.192 1.00 23.41 312 ASN A O 1
ATOM 4527 N N . TRP A 1 314 ? 86.620 112.742 30.951 1.00 26.54 313 TRP A N 1
ATOM 4528 C CA . TRP A 1 314 ? 86.423 111.815 29.844 1.00 24.74 313 TRP A CA 1
ATOM 4529 C C . TRP A 1 314 ? 87.688 111.000 29.561 1.00 22.80 313 TRP A C 1
ATOM 4530 O O . TRP A 1 314 ? 87.911 110.571 28.429 1.00 23.04 313 TRP A O 1
ATOM 4551 N N . ASP A 1 315 ? 88.523 110.770 30.584 1.00 26.71 314 ASP A N 1
ATOM 4552 C CA . ASP A 1 315 ? 89.802 110.097 30.388 1.00 25.35 314 ASP A CA 1
ATOM 4553 C C . ASP A 1 315 ? 89.653 108.660 29.901 1.00 22.42 314 ASP A C 1
ATOM 4554 O O . ASP A 1 315 ? 90.630 108.079 29.399 1.00 24.53 314 ASP A O 1
ATOM 4563 N N . HIS A 1 316 ? 88.455 108.070 30.038 1.00 20.60 315 HIS A N 1
ATOM 4564 C CA . HIS A 1 316 ? 88.225 106.711 29.562 1.00 20.38 315 HIS A CA 1
ATOM 4565 C C . HIS A 1 316 ? 88.109 106.632 28.043 1.00 18.18 315 HIS A C 1
ATOM 4566 O O . HIS A 1 316 ? 88.204 105.530 27.484 1.00 18.08 315 HIS A O 1
ATOM 4580 N N . TRP A 1 317 ? 87.932 107.768 27.358 1.00 18.63 316 TRP A N 1
ATOM 4581 C CA . TRP A 1 317 ? 87.765 107.777 25.913 1.00 17.03 316 TRP A CA 1
ATOM 4582 C C . TRP A 1 317 ? 89.110 107.739 25.186 1.00 17.74 316 TRP A C 1
ATOM 4583 O O . TRP A 1 317 ? 90.121 108.288 25.640 1.00 19.81 316 TRP A O 1
ATOM 4604 N N . GLN A 1 318 ? 89.100 107.099 24.018 1.00 16.95 317 GLN A N 1
ATOM 4605 C CA . GLN A 1 318 ? 90.183 107.165 23.042 1.00 17.56 317 GLN A CA 1
ATOM 4606 C C . GLN A 1 318 ? 89.579 107.411 21.667 1.00 16.89 317 GLN A C 1
ATOM 4607 O O . GLN A 1 318 ? 88.731 106.635 21.207 1.00 16.38 317 GLN A O 1
ATOM 4621 N N . LEU A 1 319 ? 90.031 108.490 21.016 1.00 16.14 318 LEU A N 1
ATOM 4622 C CA . LEU A 1 319 ? 89.672 108.803 19.634 1.00 14.71 318 LEU A CA 1
ATOM 4623 C C . LEU A 1 319 ? 89.976 107.653 18.688 1.00 14.63 318 LEU A C 1
ATOM 4624 O O . LEU A 1 319 ? 91.049 107.034 18.780 1.00 15.49 318 LEU A O 1
ATOM 4640 N N . HIS A 1 320 ? 89.049 107.391 17.752 1.00 15.56 319 HIS A N 1
ATOM 4641 C CA . HIS A 1 320 ? 89.240 106.343 16.752 1.00 15.43 319 HIS A CA 1
ATOM 4642 C C . HIS A 1 320 ? 88.286 106.524 15.578 1.00 14.17 319 HIS A C 1
ATOM 4643 O O . HIS A 1 320 ? 87.253 107.207 15.687 1.00 15.20 319 HIS A O 1
ATOM 4657 N N . ALA A 1 321 ? 88.633 105.887 14.447 1.00 13.36 320 ALA A N 1
ATOM 4658 C CA . ALA A 1 321 ? 87.766 105.815 13.270 1.00 14.86 320 ALA A CA 1
ATOM 4659 C C . ALA A 1 321 ? 87.514 104.378 12.823 1.00 14.55 320 ALA A C 1
ATOM 4660 O O . ALA A 1 321 ? 88.387 103.515 12.944 1.00 13.54 320 ALA A O 1
ATOM 4667 N N . HIS A 1 322 ? 86.303 104.139 12.297 1.00 14.02 321 HIS A N 1
ATOM 4668 C CA . HIS A 1 322 ? 85.899 102.854 11.735 1.00 13.70 321 HIS A CA 1
ATOM 4669 C C . HIS A 1 322 ? 85.706 102.957 10.221 1.00 14.30 321 HIS A C 1
ATOM 4670 O O . HIS A 1 322 ? 85.152 103.962 9.738 1.00 15.18 321 HIS A O 1
ATOM 4684 N N . TYR A 1 323 ? 86.094 101.900 9.487 1.00 13.14 322 TYR A N 1
ATOM 4685 C CA . TYR A 1 323 ? 85.808 101.752 8.053 1.00 11.63 322 TYR A CA 1
ATOM 4686 C C . TYR A 1 323 ? 85.012 100.464 7.816 1.00 12.35 322 TYR A C 1
ATOM 4687 O O . TYR A 1 323 ? 85.477 99.375 8.184 1.00 14.60 322 TYR A O 1
ATOM 4705 N N . TYR A 1 324 ? 83.827 100.588 7.181 1.00 12.61 323 TYR A N 1
ATOM 4706 C CA . TYR A 1 324 ? 82.896 99.480 6.939 1.00 13.25 323 TYR A CA 1
ATOM 4707 C C . TYR A 1 324 ? 82.663 99.277 5.443 1.00 13.40 323 TYR A C 1
ATOM 4708 O O . TYR A 1 324 ? 81.726 99.862 4.863 1.00 14.73 323 TYR A O 1
ATOM 4726 N N . PRO A 1 325 ? 83.488 98.448 4.772 1.00 12.67 324 PRO A N 1
ATOM 4727 C CA . PRO A 1 325 ? 83.382 98.296 3.299 1.00 12.21 324 PRO A CA 1
ATOM 4728 C C . PRO A 1 325 ? 82.613 97.045 2.919 1.00 14.94 324 PRO A C 1
ATOM 4729 O O . PRO A 1 325 ? 82.760 96.020 3.596 1.00 14.26 324 PRO A O 1
ATOM 4740 N N . PRO A 1 326 ? 81.783 97.086 1.825 1.00 12.10 325 PRO A N 1
ATOM 4741 C CA . PRO A 1 326 ? 80.976 95.909 1.475 1.00 13.07 325 PRO A CA 1
ATOM 4742 C C . PRO A 1 326 ? 81.621 94.847 0.586 1.00 12.59 325 PRO A C 1
ATOM 4743 O O . PRO A 1 326 ? 81.136 93.697 0.562 1.00 14.08 325 PRO A O 1
ATOM 4754 N N . LEU A 1 327 ? 82.716 95.154 -0.121 1.00 12.71 326 LEU A N 1
ATOM 4755 C CA . LEU A 1 327 ? 83.220 94.194 -1.109 1.00 15.15 326 LEU A CA 1
ATOM 4756 C C . LEU A 1 327 ? 83.876 92.991 -0.431 1.00 16.58 326 LEU A C 1
ATOM 4757 O O . LEU A 1 327 ? 84.529 93.114 0.609 1.00 16.02 326 LEU A O 1
ATOM 4773 N N . LEU A 1 328 ? 83.681 91.809 -1.028 1.00 15.33 327 LEU A N 1
ATOM 4774 C CA . LEU A 1 328 ? 84.110 90.537 -0.433 1.00 17.25 327 LEU A CA 1
ATOM 4775 C C . LEU A 1 328 ? 85.134 89.769 -1.267 1.00 15.86 327 LEU A C 1
ATOM 4776 O O . LEU A 1 328 ? 86.212 89.438 -0.742 1.00 19.40 327 LEU A O 1
ATOM 4792 N N . ARG A 1 329 ? 84.857 89.461 -2.543 1.00 21.78 328 ARG A N 1
ATOM 4793 C CA . ARG A 1 329 ? 85.774 88.661 -3.350 1.00 18.93 328 ARG A CA 1
ATOM 4794 C C . ARG A 1 329 ? 86.256 89.334 -4.633 1.00 20.97 328 ARG A C 1
ATOM 4795 O O . ARG A 1 329 ? 87.187 88.807 -5.274 1.00 21.85 328 ARG A O 1
ATOM 4816 N N . SER A 1 330 ? 85.657 90.454 -5.038 1.00 21.44 329 SER A N 1
ATOM 4817 C CA . SER A 1 330 ? 85.991 91.122 -6.290 1.00 18.69 329 SER A CA 1
ATOM 4818 C C . SER A 1 330 ? 85.275 92.470 -6.329 1.00 21.10 329 SER A C 1
ATOM 4819 O O . SER A 1 330 ? 84.550 92.834 -5.401 1.00 20.90 329 SER A O 1
ATOM 4827 N N . ALA A 1 331 ? 85.450 93.184 -7.442 1.00 23.47 330 ALA A N 1
ATOM 4828 C CA . ALA A 1 331 ? 84.803 94.475 -7.604 1.00 24.13 330 ALA A CA 1
ATOM 4829 C C . ALA A 1 331 ? 83.296 94.350 -7.658 1.00 31.29 330 ALA A C 1
ATOM 4830 O O . ALA A 1 331 ? 82.593 95.344 -7.426 1.00 36.31 330 ALA A O 1
ATOM 4837 N N . THR A 1 332 ? 82.789 93.156 -7.968 1.00 23.81 331 THR A N 1
ATOM 4838 C CA . THR A 1 332 ? 81.355 92.940 -8.133 1.00 28.67 331 THR A CA 1
ATOM 4839 C C . THR A 1 332 ? 80.729 92.045 -7.071 1.00 33.23 331 THR A C 1
ATOM 4840 O O . THR A 1 332 ? 79.494 92.033 -6.959 1.00 46.81 331 THR A O 1
ATOM 4851 N N . VAL A 1 333 ? 81.517 91.317 -6.283 1.00 20.93 332 VAL A N 1
ATOM 4852 C CA . VAL A 1 333 ? 80.993 90.334 -5.331 1.00 17.99 332 VAL A CA 1
ATOM 4853 C C . VAL A 1 333 ? 81.104 90.906 -3.922 1.00 20.68 332 VAL A C 1
ATOM 4854 O O . VAL A 1 333 ? 82.211 91.046 -3.387 1.00 18.21 332 VAL A O 1
ATOM 4867 N N . ARG A 1 334 ? 79.945 91.186 -3.300 1.00 16.64 333 ARG A N 1
ATOM 4868 C CA . ARG A 1 334 ? 79.842 91.854 -2.004 1.00 17.21 333 ARG A CA 1
ATOM 4869 C C . ARG A 1 334 ? 79.188 90.967 -0.938 1.00 19.14 333 ARG A C 1
ATOM 4870 O O . ARG A 1 334 ? 78.586 89.921 -1.231 1.00 18.71 333 ARG A O 1
ATOM 4891 N N . LYS A 1 335 ? 79.333 91.418 0.321 1.00 15.56 334 LYS A N 1
ATOM 4892 C CA . LYS A 1 335 ? 78.611 90.898 1.482 1.00 15.31 334 LYS A CA 1
ATOM 4893 C C . LYS A 1 335 ? 77.292 91.626 1.679 1.00 15.81 334 LYS A C 1
ATOM 4894 O O . LYS A 1 335 ? 77.224 92.850 1.578 1.00 15.90 334 LYS A O 1
ATOM 4913 N N . PHE A 1 336 ? 76.227 90.851 1.941 1.00 16.58 335 PHE A N 1
ATOM 4914 C CA . PHE A 1 336 ? 74.896 91.373 2.240 1.00 16.88 335 PHE A CA 1
ATOM 4915 C C . PHE A 1 336 ? 74.614 91.140 3.725 1.00 16.94 335 PHE A C 1
ATOM 4916 O O . PHE A 1 336 ? 74.620 89.989 4.175 1.00 20.52 335 PHE A O 1
ATOM 4933 N N . MET A 1 337 ? 74.351 92.213 4.487 1.00 15.60 336 MET A N 1
ATOM 4934 C CA . MET A 1 337 ? 74.058 92.068 5.924 1.00 16.59 336 MET A CA 1
ATOM 4935 C C . MET A 1 337 ? 72.546 91.967 6.099 1.00 17.98 336 MET A C 1
ATOM 4936 O O . MET A 1 337 ? 71.845 92.944 6.397 1.00 20.85 336 MET A O 1
ATOM 4950 N N . VAL A 1 338 ? 72.048 90.745 5.905 1.00 15.76 337 VAL A N 1
ATOM 4951 C CA . VAL A 1 338 ? 70.615 90.473 5.784 1.00 15.32 337 VAL A CA 1
ATOM 4952 C C . VAL A 1 338 ? 70.327 89.136 6.473 1.00 15.43 337 VAL A C 1
ATOM 4953 O O . VAL A 1 338 ? 71.232 88.485 7.019 1.00 17.16 337 VAL A O 1
ATOM 4966 N N . GLY A 1 339 ? 69.057 88.709 6.449 1.00 14.44 338 GLY A N 1
ATOM 4967 C CA . GLY A 1 339 ? 68.735 87.340 6.838 1.00 19.00 338 GLY A CA 1
ATOM 4968 C C . GLY A 1 339 ? 69.050 87.058 8.293 1.00 16.28 338 GLY A C 1
ATOM 4969 O O . GLY A 1 339 ? 68.537 87.738 9.198 1.00 15.69 338 GLY A O 1
ATOM 4973 N N . TYR A 1 340 ? 69.898 86.043 8.542 1.00 16.52 339 TYR A N 1
ATOM 4974 C CA . TYR A 1 340 ? 70.247 85.717 9.921 1.00 16.64 339 TYR A CA 1
ATOM 4975 C C . TYR A 1 340 ? 70.827 86.919 10.659 1.00 15.68 339 TYR A C 1
ATOM 4976 O O . TYR A 1 340 ? 70.632 87.057 11.876 1.00 17.51 339 TYR A O 1
ATOM 4994 N N . GLU A 1 341 ? 71.548 87.786 9.952 1.00 16.15 340 GLU A N 1
ATOM 4995 C CA . GLU A 1 341 ? 72.184 88.939 10.581 1.00 14.73 340 GLU A CA 1
ATOM 4996 C C . GLU A 1 341 ? 71.168 90.003 10.991 1.00 17.95 340 GLU A C 1
ATOM 4997 O O . GLU A 1 341 ? 71.451 90.792 11.898 1.00 21.97 340 GLU A O 1
ATOM 5009 N N . MET A 1 342 ? 69.987 90.026 10.370 1.00 15.66 341 MET A N 1
ATOM 5010 C CA . MET A 1 342 ? 68.913 90.911 10.824 1.00 15.54 341 MET A CA 1
ATOM 5011 C C . MET A 1 342 ? 68.036 90.297 11.912 1.00 16.51 341 MET A C 1
ATOM 5012 O O . MET A 1 342 ? 67.373 91.040 12.651 1.00 18.36 341 MET A O 1
ATOM 5026 N N . LEU A 1 343 ? 67.970 88.966 12.005 1.00 15.81 342 LEU A N 1
ATOM 5027 C CA . LEU A 1 343 ? 67.101 88.282 12.959 1.00 16.30 342 LEU A CA 1
ATOM 5028 C C . LEU A 1 343 ? 67.822 87.721 14.195 1.00 16.20 342 LEU A C 1
ATOM 5029 O O . LEU A 1 343 ? 67.155 87.406 15.188 1.00 17.42 342 LEU A O 1
ATOM 5045 N N . ALA A 1 344 ? 69.155 87.638 14.188 1.00 15.56 343 ALA A N 1
ATOM 5046 C CA . ALA A 1 344 ? 69.892 86.949 15.253 1.00 18.99 343 ALA A CA 1
ATOM 5047 C C . ALA A 1 344 ? 71.219 87.615 15.617 1.00 15.80 343 ALA A C 1
ATOM 5048 O O . ALA A 1 344 ? 71.307 88.251 16.672 1.00 22.41 343 ALA A O 1
ATOM 5055 N N . GLN A 1 345 ? 72.250 87.528 14.778 1.00 15.93 344 GLN A N 1
ATOM 5056 C CA . GLN A 1 345 ? 73.486 88.261 15.042 1.00 18.28 344 GLN A CA 1
ATOM 5057 C C . GLN A 1 345 ? 74.374 88.201 13.806 1.00 15.54 344 GLN A C 1
ATOM 5058 O O . GLN A 1 345 ? 74.128 87.430 12.874 1.00 15.94 344 GLN A O 1
ATOM 5072 N N . ALA A 1 346 ? 75.433 89.014 13.823 1.00 15.32 345 ALA A N 1
ATOM 5073 C CA . ALA A 1 346 ? 76.356 89.100 12.692 1.00 15.85 345 ALA A CA 1
ATOM 5074 C C . ALA A 1 346 ? 77.102 87.780 12.469 1.00 15.80 345 ALA A C 1
ATOM 5075 O O . ALA A 1 346 ? 77.353 87.027 13.406 1.00 16.20 345 ALA A O 1
ATOM 5082 N N . GLN A 1 347 ? 77.453 87.515 11.197 1.00 15.00 346 GLN A N 1
ATOM 5083 C CA . GLN A 1 347 ? 78.122 86.277 10.758 1.00 14.93 346 GLN A CA 1
ATOM 5084 C C . GLN A 1 347 ? 79.112 86.598 9.643 1.00 16.64 346 GLN A C 1
ATOM 5085 O O . GLN A 1 347 ? 78.856 87.456 8.797 1.00 16.82 346 GLN A O 1
ATOM 5099 N N . ARG A 1 348 ? 80.277 85.931 9.665 1.00 14.56 347 ARG A N 1
ATOM 5100 C CA . ARG A 1 348 ? 81.286 86.100 8.609 1.00 16.27 347 ARG A CA 1
ATOM 5101 C C . ARG A 1 348 ? 81.982 84.775 8.311 1.00 15.26 347 ARG A C 1
ATOM 5102 O O . ARG A 1 348 ? 82.044 83.887 9.165 1.00 16.70 347 ARG A O 1
ATOM 5123 N N . ASP A 1 349 ? 82.495 84.659 7.074 1.00 16.79 348 ASP A N 1
ATOM 5124 C CA . ASP A 1 349 ? 83.286 83.499 6.630 1.00 16.85 348 ASP A CA 1
ATOM 5125 C C . ASP A 1 349 ? 84.792 83.783 6.641 1.00 18.24 348 ASP A C 1
ATOM 5126 O O . ASP A 1 349 ? 85.574 83.044 7.245 1.00 19.58 348 ASP A O 1
ATOM 5135 N N . LEU A 1 350 ? 85.221 84.820 5.926 1.00 17.65 349 LEU A N 1
ATOM 5136 C CA . LEU A 1 350 ? 86.620 85.240 5.942 1.00 15.08 349 LEU A CA 1
ATOM 5137 C C . LEU A 1 350 ? 87.030 85.605 7.360 1.00 18.08 349 LEU A C 1
ATOM 5138 O O . LEU A 1 350 ? 86.346 86.384 8.022 1.00 17.45 349 LEU A O 1
ATOM 5154 N N . THR A 1 351 ? 88.193 85.043 7.839 1.00 17.01 350 THR A N 1
ATOM 5155 C CA . THR A 1 351 ? 88.562 85.424 9.202 1.00 18.06 350 THR A CA 1
ATOM 5156 C C . THR A 1 351 ? 89.259 86.796 9.236 1.00 15.35 350 THR A C 1
ATOM 5157 O O . THR A 1 351 ? 89.843 87.229 8.228 1.00 16.93 350 THR A O 1
ATOM 5168 N N . PRO A 1 352 ? 89.223 87.489 10.378 1.00 16.74 351 PRO A N 1
ATOM 5169 C CA . PRO A 1 352 ? 89.979 88.763 10.489 1.00 16.03 351 PRO A CA 1
ATOM 5170 C C . PRO A 1 352 ? 91.481 88.600 10.254 1.00 17.83 351 PRO A C 1
ATOM 5171 O O . PRO A 1 352 ? 92.131 89.532 9.759 1.00 18.40 351 PRO A O 1
ATOM 5182 N N . GLU A 1 353 ? 92.038 87.438 10.579 1.00 15.74 352 GLU A N 1
ATOM 5183 C CA . GLU A 1 353 ? 93.467 87.193 10.369 1.00 15.60 352 GLU A CA 1
ATOM 5184 C C . GLU A 1 353 ? 93.780 87.001 8.883 1.00 20.16 352 GLU A C 1
ATOM 5185 O O . GLU A 1 353 ? 94.820 87.456 8.397 1.00 17.84 352 GLU A O 1
ATOM 5197 N N . GLN A 1 354 ? 92.891 86.339 8.142 1.00 16.68 353 GLN A N 1
ATOM 5198 C CA . GLN A 1 354 ? 93.041 86.229 6.695 1.00 18.03 353 GLN A CA 1
ATOM 5199 C C . GLN A 1 354 ? 92.952 87.597 6.027 1.00 17.79 353 GLN A C 1
ATOM 5200 O O . GLN A 1 354 ? 93.749 87.925 5.137 1.00 15.91 353 GLN A O 1
ATOM 5214 N N . ALA A 1 355 ? 91.961 88.410 6.441 1.00 16.00 354 ALA A N 1
ATOM 5215 C CA . ALA A 1 355 ? 91.779 89.749 5.874 1.00 15.68 354 ALA A CA 1
ATOM 5216 C C . ALA A 1 355 ? 93.017 90.615 6.076 1.00 15.20 354 ALA A C 1
ATOM 5217 O O . ALA A 1 355 ? 93.479 91.280 5.141 1.00 14.82 354 ALA A O 1
ATOM 5224 N N . ALA A 1 356 ? 93.546 90.646 7.300 1.00 15.01 355 ALA A N 1
ATOM 5225 C CA . ALA A 1 356 ? 94.691 91.503 7.603 1.00 14.93 355 ALA A CA 1
ATOM 5226 C C . ALA A 1 356 ? 95.936 91.073 6.825 1.00 16.87 355 ALA A C 1
ATOM 5227 O O . ALA A 1 356 ? 96.703 91.924 6.349 1.00 16.77 355 ALA A O 1
ATOM 5234 N N . GLU A 1 357 ? 96.172 89.755 6.721 1.00 15.64 356 GLU A N 1
ATOM 5235 C CA . GLU A 1 357 ? 97.307 89.237 5.958 1.00 16.93 356 GLU A CA 1
ATOM 5236 C C . GLU A 1 357 ? 97.254 89.732 4.518 1.00 17.99 356 GLU A C 1
ATOM 5237 O O . GLU A 1 357 ? 98.268 90.165 3.955 1.00 19.09 356 GLU A O 1
ATOM 5249 N N . ARG A 1 358 ? 96.072 89.652 3.890 1.00 16.37 357 ARG A N 1
ATOM 5250 C CA . ARG A 1 358 ? 95.957 90.072 2.497 1.00 15.85 357 ARG A CA 1
ATOM 5251 C C . ARG A 1 358 ? 96.202 91.571 2.357 1.00 17.82 357 ARG A C 1
ATOM 5252 O O . ARG A 1 358 ? 96.886 92.011 1.424 1.00 19.57 357 ARG A O 1
ATOM 5273 N N . LEU A 1 359 ? 95.675 92.372 3.290 1.00 17.41 358 LEU A N 1
ATOM 5274 C CA . LEU A 1 359 ? 95.872 93.824 3.230 1.00 15.36 358 LEU A CA 1
ATOM 5275 C C . LEU A 1 359 ? 97.345 94.199 3.417 1.00 17.83 358 LEU A C 1
ATOM 5276 O O . LEU A 1 359 ? 97.835 95.132 2.767 1.00 17.66 358 LEU A O 1
ATOM 5292 N N . ARG A 1 360 ? 98.068 93.499 4.309 1.00 15.75 359 ARG A N 1
ATOM 5293 C CA . ARG A 1 360 ? 99.465 93.857 4.553 1.00 16.63 359 ARG A CA 1
ATOM 5294 C C . ARG A 1 360 ? 100.300 93.726 3.286 1.00 20.61 359 ARG A C 1
ATOM 5295 O O . ARG A 1 360 ? 101.232 94.523 3.056 1.00 23.54 359 ARG A O 1
ATOM 5316 N N . ALA A 1 361 ? 100.011 92.709 2.471 1.00 20.74 360 ALA A N 1
ATOM 5317 C CA . ALA A 1 361 ? 100.841 92.414 1.309 1.00 23.80 360 ALA A CA 1
ATOM 5318 C C . ALA A 1 361 ? 100.652 93.401 0.159 1.00 23.82 360 ALA A C 1
ATOM 5319 O O . ALA A 1 361 ? 101.546 93.487 -0.700 1.00 25.11 360 ALA A O 1
ATOM 5326 N N . LEU A 1 362 ? 99.560 94.170 0.141 1.00 22.15 361 LEU A N 1
ATOM 5327 C CA . LEU A 1 362 ? 99.242 94.988 -1.025 1.00 21.57 361 LEU A CA 1
ATOM 5328 C C . LEU A 1 362 ? 100.204 96.172 -1.155 1.00 24.87 361 LEU A C 1
ATOM 5329 O O . LEU A 1 362 ? 100.587 96.780 -0.149 1.00 22.01 361 LEU A O 1
ATOM 5345 N N . PRO A 1 363 ? 100.578 96.549 -2.380 1.00 20.78 362 PRO A N 1
ATOM 5346 C CA . PRO A 1 363 ? 101.468 97.715 -2.556 1.00 19.08 362 PRO A CA 1
ATOM 5347 C C . PRO A 1 363 ? 100.812 99.014 -2.103 1.00 23.17 362 PRO A C 1
ATOM 5348 O O . PRO A 1 363 ? 99.581 99.132 -2.006 1.00 22.46 362 PRO A O 1
ATOM 5359 N N . GLU A 1 364 ? 101.682 100.005 -1.838 1.00 27.36 363 GLU A N 1
ATOM 5360 C CA . GLU A 1 364 ? 101.265 101.371 -1.518 1.00 24.43 363 GLU A CA 1
ATOM 5361 C C . GLU A 1 364 ? 101.322 102.288 -2.726 1.00 19.41 363 GLU A C 1
ATOM 5362 O O . GLU A 1 364 ? 100.993 103.488 -2.602 1.00 23.32 363 GLU A O 1
ATOM 5374 N N . VAL A 1 365 ? 101.760 101.783 -3.876 1.00 24.37 364 VAL A N 1
ATOM 5375 C CA . VAL A 1 365 ? 101.686 102.507 -5.140 1.00 24.81 364 VAL A CA 1
ATOM 5376 C C . VAL A 1 365 ? 100.328 102.192 -5.756 1.00 23.21 364 VAL A C 1
ATOM 5377 O O . VAL A 1 365 ? 99.984 101.014 -5.934 1.00 21.31 364 VAL A O 1
ATOM 5390 N N . HIS A 1 366 ? 99.562 103.225 -6.085 1.00 20.56 365 HIS A N 1
ATOM 5391 C CA . HIS A 1 366 ? 98.214 103.020 -6.620 1.00 20.29 365 HIS A CA 1
ATOM 5392 C C . HIS A 1 366 ? 98.266 102.372 -8.005 1.00 21.58 365 HIS A C 1
ATOM 5393 O O . HIS A 1 366 ? 99.096 102.733 -8.847 1.00 23.36 365 HIS A O 1
ATOM 5408 N N . TYR A 1 367 ? 97.366 101.398 -8.238 1.00 21.49 366 TYR A N 1
ATOM 5409 C CA . TYR A 1 367 ? 97.301 100.733 -9.532 1.00 23.12 366 TYR A CA 1
ATOM 5410 C C . TYR A 1 367 ? 96.936 101.728 -10.628 1.00 24.34 366 TYR A C 1
ATOM 5411 O O . TYR A 1 367 ? 96.310 102.766 -10.380 1.00 24.33 366 TYR A O 1
ATOM 5429 N N . HIS A 1 368 ? 97.307 101.393 -11.861 1.00 27.61 367 HIS A N 1
ATOM 5430 C CA . HIS A 1 368 ? 96.893 102.139 -13.040 1.00 41.13 367 HIS A CA 1
ATOM 5431 C C . HIS A 1 368 ? 96.409 101.159 -14.101 1.00 49.40 367 HIS A C 1
ATOM 5432 O O . HIS A 1 368 ? 97.034 100.124 -14.341 1.00 55.68 367 HIS A O 1
ATOM 5446 N N . LEU A 1 369 ? 95.270 101.482 -14.719 1.00 42.57 368 LEU A N 1
ATOM 5447 C CA . LEU A 1 369 ? 94.684 100.629 -15.751 1.00 44.30 368 LEU A CA 1
ATOM 5448 C C . LEU A 1 369 ? 95.651 100.389 -16.908 1.00 38.94 368 LEU A C 1
ATOM 5449 O O . LEU A 1 369 ? 96.001 101.307 -17.655 1.00 43.46 368 LEU A O 1
#

CATH classification: 3.30.428.10 (+1 more: 3.30.428.10)